Protein AF-A0AAU1C5H4-F1 (afdb_monomer_lite)

Foldseek 3Di:
DDDDDDPVNVVVVVVVVVVVVVVVVVVVCVVDPDDPQDWDADADPPAPPPDGFTDRCPPAVPQPWDGPVCLVQLVSVPTDQDADPVRHTDDDDRPSNVVLQFWDWWWKWFQDPNDIDIFIWTAHCDDPLHQKIWTPDFFFWWQFPVRPDIDTWTFIWHFDPPDARMAIPVRTGTDGDQWTDDPRGITGTDGTDDPDDPDD

Structure (mmCIF, N/CA/C/O backbone):
data_AF-A0AAU1C5H4-F1
#
_entry.id   AF-A0AAU1C5H4-F1
#
loop_
_atom_site.group_PDB
_atom_site.id
_atom_site.type_symbol
_atom_site.label_atom_id
_atom_site.label_alt_id
_atom_site.label_comp_id
_atom_site.label_asym_id
_atom_site.label_entity_id
_atom_site.label_seq_id
_atom_site.pdbx_PDB_ins_code
_atom_site.Cartn_x
_atom_site.Cartn_y
_atom_site.Cartn_z
_atom_site.occupancy
_atom_site.B_iso_or_equiv
_atom_site.auth_seq_id
_atom_site.auth_comp_id
_atom_site.auth_asym_id
_atom_site.auth_atom_id
_atom_site.pdbx_PDB_model_num
ATOM 1 N N . MET A 1 1 ? -49.412 -21.760 20.990 1.00 39.47 1 MET A N 1
ATOM 2 C CA . MET A 1 1 ? -48.676 -20.485 21.167 1.00 39.47 1 MET A CA 1
ATOM 3 C C . MET A 1 1 ? -47.398 -20.526 20.332 1.00 39.47 1 MET A C 1
ATOM 5 O O . MET A 1 1 ? -46.637 -21.473 20.511 1.00 39.47 1 MET A O 1
ATOM 9 N N . PRO A 1 2 ? -47.147 -19.574 19.415 1.00 49.00 2 PRO A N 1
ATOM 10 C CA . PRO A 1 2 ? -45.901 -19.544 18.656 1.00 49.00 2 PRO A CA 1
ATOM 11 C C . PRO A 1 2 ? -44.757 -19.107 19.579 1.00 49.00 2 PRO A C 1
ATOM 13 O O . PRO A 1 2 ? -44.824 -18.044 20.198 1.00 49.00 2 PRO A O 1
ATOM 16 N N . LYS A 1 3 ? -43.712 -19.934 19.706 1.00 57.41 3 LYS A N 1
ATOM 17 C CA . LYS A 1 3 ? -42.520 -19.600 20.499 1.00 57.41 3 LYS A CA 1
ATOM 18 C C . LYS A 1 3 ? -41.813 -18.412 19.840 1.00 57.41 3 LYS A C 1
ATOM 20 O O . LYS A 1 3 ? -41.337 -18.527 18.711 1.00 57.41 3 LYS A O 1
ATOM 25 N N . LYS A 1 4 ? -41.758 -17.269 20.534 1.00 56.78 4 LYS A N 1
ATOM 26 C CA . LYS A 1 4 ? -41.013 -16.084 20.085 1.00 56.78 4 LYS A CA 1
ATOM 27 C C . LYS A 1 4 ? -39.542 -16.480 19.919 1.00 56.78 4 LYS A C 1
ATOM 29 O O . LYS A 1 4 ? -38.913 -16.919 20.878 1.00 56.78 4 LYS A O 1
ATOM 34 N N . GLN A 1 5 ? -39.009 -16.378 18.702 1.00 57.59 5 GLN A N 1
ATOM 35 C CA . GLN A 1 5 ? -37.587 -16.623 18.463 1.00 57.59 5 GLN A CA 1
ATOM 36 C C . GLN A 1 5 ? -36.740 -15.652 19.283 1.00 57.59 5 GLN A C 1
ATOM 38 O O . GLN A 1 5 ? -36.991 -14.447 19.270 1.00 57.59 5 GLN A O 1
ATOM 43 N N . SER A 1 6 ? -35.712 -16.176 19.950 1.00 66.50 6 SER A N 1
ATOM 44 C CA . SER A 1 6 ? -34.741 -15.346 20.654 1.00 66.50 6 SER A CA 1
ATOM 45 C C . SER A 1 6 ? -33.954 -14.474 19.670 1.00 66.50 6 SER A C 1
ATOM 47 O O . SER A 1 6 ? -33.694 -14.847 18.521 1.00 66.50 6 SER A O 1
ATOM 49 N N . THR A 1 7 ? -33.537 -13.302 20.136 1.00 69.50 7 THR A N 1
ATOM 50 C CA . THR A 1 7 ? -32.660 -12.367 19.416 1.00 69.50 7 THR A CA 1
ATOM 51 C C . THR A 1 7 ? -31.365 -13.033 18.943 1.00 69.50 7 THR A C 1
ATOM 53 O O . THR A 1 7 ? -30.909 -12.758 17.834 1.00 69.50 7 THR A O 1
ATOM 56 N N . ALA A 1 8 ? -30.823 -13.975 19.720 1.00 51.66 8 ALA A N 1
ATOM 57 C CA . ALA A 1 8 ? -29.660 -14.779 19.343 1.00 51.66 8 ALA A CA 1
ATOM 58 C C . ALA A 1 8 ? -29.926 -15.661 18.108 1.00 51.66 8 ALA A C 1
ATOM 60 O O . ALA A 1 8 ? -29.138 -15.663 17.164 1.00 51.66 8 ALA A O 1
ATOM 61 N N . ALA A 1 9 ? -31.081 -16.334 18.051 1.00 50.97 9 ALA A N 1
ATOM 62 C CA . ALA A 1 9 ? -31.469 -17.137 16.890 1.00 50.97 9 ALA A CA 1
ATOM 63 C C . ALA A 1 9 ? -31.703 -16.276 15.633 1.00 50.97 9 ALA A C 1
ATOM 65 O O . ALA A 1 9 ? -31.510 -16.743 14.510 1.00 50.97 9 ALA A O 1
ATOM 66 N N . LYS A 1 10 ? -32.100 -15.009 15.810 1.00 61.84 10 LYS A N 1
ATOM 67 C CA . LYS A 1 10 ? -32.249 -14.041 14.715 1.00 61.84 10 LYS A CA 1
ATOM 68 C C . LYS A 1 10 ? -30.884 -13.596 14.169 1.00 61.84 10 LYS A C 1
ATOM 70 O O . LYS A 1 10 ? -30.705 -13.587 12.954 1.00 61.84 10 LYS A O 1
ATOM 75 N N . LYS A 1 11 ? -29.912 -13.320 15.051 1.00 56.88 11 LYS A N 1
ATOM 76 C CA . LYS A 1 11 ? -28.523 -12.987 14.677 1.00 56.88 11 LYS A CA 1
ATOM 77 C C . LYS A 1 11 ? -27.814 -14.143 13.966 1.00 56.88 11 LYS A C 1
ATOM 79 O O . LYS A 1 11 ? -27.213 -13.921 12.923 1.00 56.88 11 LYS A O 1
ATOM 84 N N . ALA A 1 12 ? -27.956 -15.374 14.460 1.00 51.78 12 ALA A N 1
ATOM 85 C CA . ALA A 1 12 ? -27.344 -16.549 13.834 1.00 51.78 12 ALA A CA 1
ATOM 86 C C . ALA A 1 12 ? -27.835 -16.772 12.391 1.00 51.78 12 ALA A C 1
ATOM 88 O O . ALA A 1 12 ? -27.051 -17.079 11.498 1.00 51.78 12 ALA A O 1
ATOM 89 N N . ARG A 1 13 ? -29.131 -16.552 12.134 1.00 57.03 13 ARG A N 1
ATOM 90 C CA . ARG A 1 13 ? -29.697 -16.651 10.779 1.00 57.03 13 ARG A CA 1
ATOM 91 C C . ARG A 1 13 ? -29.258 -15.510 9.861 1.00 57.03 13 ARG A C 1
ATOM 93 O O . ARG A 1 13 ? -29.130 -15.737 8.663 1.00 57.03 13 ARG A O 1
ATOM 100 N N . ALA A 1 14 ? -29.044 -14.308 10.397 1.00 56.66 14 ALA A N 1
ATOM 101 C CA . ALA A 1 14 ? -28.499 -13.192 9.625 1.00 56.66 14 ALA A CA 1
ATOM 102 C C . ALA A 1 14 ? -27.051 -13.479 9.198 1.00 56.66 14 ALA A C 1
ATOM 104 O O . ALA A 1 14 ? -26.759 -13.410 8.009 1.00 56.66 14 ALA A O 1
ATOM 105 N N . ALA A 1 15 ? -26.210 -13.936 10.131 1.00 52.59 15 ALA A N 1
ATOM 106 C CA . ALA A 1 15 ? -24.830 -14.333 9.850 1.00 52.59 15 ALA A CA 1
ATOM 107 C C . ALA A 1 15 ? -24.744 -15.489 8.835 1.00 52.59 15 ALA A C 1
ATOM 109 O O . ALA A 1 15 ? -23.915 -15.457 7.932 1.00 52.59 15 ALA A O 1
ATOM 110 N N . ALA A 1 16 ? -25.639 -16.482 8.924 1.00 54.72 16 ALA A N 1
ATOM 111 C CA . ALA A 1 16 ? -25.695 -17.579 7.956 1.00 54.72 16 ALA A CA 1
ATOM 112 C C . ALA A 1 16 ? -26.054 -17.096 6.538 1.00 54.72 16 ALA A C 1
ATOM 114 O O . ALA A 1 16 ? -25.402 -17.488 5.574 1.00 54.72 16 ALA A O 1
ATOM 115 N N . ARG A 1 17 ? -27.041 -16.196 6.407 1.00 64.12 17 ARG A N 1
ATOM 116 C CA . ARG A 1 17 ? -27.414 -15.592 5.113 1.00 64.12 17 ARG A CA 1
ATOM 117 C C . ARG A 1 17 ? -26.297 -14.726 4.532 1.00 64.12 17 ARG A C 1
ATOM 119 O O . ARG A 1 17 ? -26.173 -14.619 3.318 1.00 64.12 17 ARG A O 1
ATOM 126 N N . GLU A 1 18 ? -25.512 -14.082 5.384 1.00 54.94 18 GLU A N 1
ATOM 127 C CA . GLU A 1 18 ? -24.379 -13.252 4.976 1.00 54.94 18 GLU A CA 1
ATOM 128 C C . GLU A 1 18 ? -23.193 -14.108 4.510 1.00 54.94 18 GLU A C 1
ATOM 130 O O . GLU A 1 18 ? -22.642 -13.857 3.438 1.00 54.94 18 GLU A O 1
ATOM 135 N N . GLY A 1 19 ? -22.894 -15.203 5.219 1.00 50.09 19 GLY A N 1
ATOM 136 C CA . GLY A 1 19 ? -21.908 -16.199 4.787 1.00 50.09 19 GLY A CA 1
ATOM 137 C C . GLY A 1 19 ? -22.276 -16.889 3.467 1.00 50.09 19 GLY A C 1
ATOM 138 O O . GLY A 1 19 ? -21.401 -17.153 2.640 1.00 50.09 19 GLY A O 1
ATOM 139 N N . GLU A 1 20 ? -23.567 -17.130 3.224 1.00 64.94 20 GLU A N 1
ATOM 140 C CA . GLU A 1 20 ? -24.076 -17.710 1.972 1.00 64.94 20 GLU A CA 1
ATOM 141 C C . GLU A 1 20 ? -23.937 -16.741 0.782 1.00 64.94 20 GLU A C 1
ATOM 143 O O . GLU A 1 20 ? -23.535 -17.139 -0.312 1.00 64.94 20 GLU A O 1
ATOM 148 N N . LYS A 1 21 ? -24.168 -15.438 1.001 1.00 65.88 21 LYS A N 1
ATOM 149 C CA . LYS A 1 21 ? -23.895 -14.397 -0.006 1.00 65.88 21 LYS A CA 1
ATOM 150 C C . LYS A 1 21 ? -22.405 -14.284 -0.319 1.00 65.88 21 LYS A C 1
ATOM 152 O O . LYS A 1 21 ? -22.044 -14.176 -1.488 1.00 65.88 21 LYS A O 1
ATOM 157 N N . TYR A 1 22 ? -21.556 -14.347 0.706 1.00 41.97 22 TYR A N 1
ATOM 158 C CA . TYR A 1 22 ? -20.104 -14.309 0.545 1.00 41.97 22 TYR A CA 1
ATOM 159 C C . TYR A 1 22 ? -19.599 -15.498 -0.281 1.00 41.97 22 TYR A C 1
ATOM 161 O O . TYR A 1 22 ? -18.859 -15.316 -1.242 1.00 41.97 22 TYR A O 1
ATOM 169 N N . THR A 1 23 ? -20.068 -16.714 0.019 1.00 52.19 23 THR A N 1
ATOM 170 C CA . THR A 1 23 ? -19.695 -17.912 -0.753 1.00 52.19 23 THR A CA 1
ATOM 171 C C . THR A 1 23 ? -20.224 -17.889 -2.188 1.00 52.19 23 THR A C 1
ATOM 173 O O . THR A 1 23 ? -19.540 -18.380 -3.085 1.00 52.19 23 THR A O 1
ATOM 176 N N . ALA A 1 24 ? -21.398 -17.303 -2.440 1.00 62.38 24 ALA A N 1
ATOM 177 C CA . ALA A 1 24 ? -21.915 -17.120 -3.797 1.00 62.38 24 ALA A CA 1
ATOM 178 C C . ALA A 1 24 ? -21.112 -16.084 -4.610 1.00 62.38 24 ALA A C 1
ATOM 180 O O . ALA A 1 24 ? -20.863 -16.306 -5.794 1.00 62.38 24 ALA A O 1
ATOM 181 N N . ALA A 1 25 ? -20.674 -14.986 -3.983 1.00 52.28 25 ALA A N 1
ATOM 182 C CA . ALA A 1 25 ? -19.809 -13.988 -4.617 1.00 52.28 25 ALA A CA 1
ATOM 183 C C . ALA A 1 25 ? -18.437 -14.581 -4.987 1.00 52.28 25 ALA A C 1
ATOM 185 O O . ALA A 1 25 ? -17.999 -14.443 -6.124 1.00 52.28 25 ALA A O 1
ATOM 186 N N . LEU A 1 26 ? -17.836 -15.351 -4.073 1.00 54.41 26 LEU A N 1
ATOM 187 C CA . LEU A 1 26 ? -16.553 -16.035 -4.282 1.00 54.41 26 LEU A CA 1
ATOM 188 C C . LEU A 1 26 ? -16.584 -17.018 -5.464 1.00 54.41 26 LEU A C 1
ATOM 190 O O . LEU A 1 26 ? -15.618 -17.116 -6.215 1.00 54.41 26 LEU A O 1
ATOM 194 N N . ARG A 1 27 ? -17.701 -17.739 -5.655 1.00 63.22 27 ARG A N 1
ATOM 195 C CA . ARG A 1 27 ? -17.876 -18.628 -6.818 1.00 63.22 27 ARG A CA 1
ATOM 196 C C . ARG A 1 27 ? -17.995 -17.849 -8.127 1.00 63.22 27 ARG A C 1
ATOM 198 O O . ARG A 1 27 ? -17.380 -18.248 -9.105 1.00 63.22 27 ARG A O 1
ATOM 205 N N . ARG A 1 28 ? -18.720 -16.725 -8.133 1.00 56.97 28 ARG A N 1
ATOM 206 C CA . ARG A 1 28 ? -18.844 -15.861 -9.320 1.00 56.97 28 ARG A CA 1
ATOM 207 C C . ARG A 1 28 ? -17.518 -15.224 -9.738 1.00 56.97 28 ARG A C 1
ATOM 209 O O . ARG A 1 28 ? -17.276 -15.084 -10.929 1.00 56.97 28 ARG A O 1
ATOM 216 N N . GLU A 1 29 ? -16.669 -14.846 -8.786 1.00 54.31 29 GLU A N 1
ATOM 217 C CA . GLU A 1 29 ? -15.333 -14.309 -9.084 1.00 54.31 29 GLU A CA 1
ATOM 218 C C . GLU A 1 29 ? -14.391 -15.388 -9.633 1.00 54.31 29 GLU A C 1
ATOM 220 O O . GLU A 1 29 ? -13.640 -15.132 -10.569 1.00 54.31 29 GLU A O 1
ATOM 225 N N . ALA A 1 30 ? -14.479 -16.621 -9.122 1.00 55.09 30 ALA A N 1
ATOM 226 C CA . ALA A 1 30 ? -13.709 -17.751 -9.646 1.00 55.09 30 ALA A CA 1
ATOM 227 C C . ALA A 1 30 ? -14.106 -18.146 -11.085 1.00 55.09 30 ALA A C 1
ATOM 229 O O . ALA A 1 30 ? -13.290 -18.704 -11.814 1.00 55.09 30 ALA A O 1
ATOM 230 N N . GLU A 1 31 ? -15.342 -17.851 -11.498 1.00 56.78 31 GLU A N 1
ATOM 231 C CA . GLU A 1 31 ? -15.860 -18.115 -12.848 1.00 56.78 31 GLU A CA 1
ATOM 232 C C . GLU A 1 31 ? -15.414 -17.075 -13.892 1.00 56.78 31 GLU A C 1
ATOM 234 O O . GLU A 1 31 ? -15.573 -17.319 -15.088 1.00 56.78 31 GLU A O 1
ATOM 239 N N . ASN A 1 32 ? -14.832 -15.943 -13.475 1.00 45.38 32 ASN A N 1
ATOM 240 C CA . ASN A 1 32 ? -14.341 -14.901 -14.380 1.00 45.38 32 ASN A CA 1
ATOM 241 C C . ASN A 1 32 ? -12.898 -14.490 -14.028 1.00 45.38 32 ASN A C 1
ATOM 243 O O . ASN A 1 32 ? -12.673 -13.371 -13.558 1.00 45.38 32 ASN A O 1
ATOM 247 N N . PRO A 1 33 ? -11.908 -15.387 -14.210 1.00 47.59 33 PRO A N 1
ATOM 248 C CA . PRO A 1 33 ? -10.512 -15.013 -14.051 1.00 47.59 33 PRO A CA 1
ATOM 249 C C . PRO A 1 33 ? -10.195 -13.881 -15.034 1.00 47.59 33 PRO A C 1
ATOM 251 O O . PRO A 1 33 ? -10.543 -13.961 -16.214 1.00 47.59 33 PRO A O 1
ATOM 254 N N . ALA A 1 34 ? -9.544 -12.821 -14.546 1.00 51.34 34 ALA A N 1
ATOM 255 C CA . ALA A 1 34 ? -8.996 -11.778 -15.404 1.00 51.34 34 ALA A CA 1
ATOM 256 C C . ALA A 1 34 ? -8.231 -12.426 -16.570 1.00 51.34 34 ALA A C 1
ATOM 258 O O . ALA A 1 34 ? -7.528 -13.422 -16.370 1.00 51.34 34 ALA A O 1
ATOM 259 N N . ALA A 1 35 ? -8.410 -11.890 -17.782 1.00 44.25 35 ALA A N 1
ATOM 260 C CA . ALA A 1 35 ? -7.767 -12.422 -18.977 1.00 44.25 35 ALA A CA 1
ATOM 261 C C . ALA A 1 35 ? -6.264 -12.633 -18.710 1.00 44.25 35 ALA A C 1
ATOM 263 O O . ALA A 1 35 ? -5.629 -11.745 -18.133 1.00 44.25 35 ALA A O 1
ATOM 264 N N . PRO A 1 36 ? -5.690 -13.792 -19.079 1.00 41.62 36 PRO A N 1
ATOM 265 C CA . PRO A 1 36 ? -4.280 -14.045 -18.847 1.00 41.62 36 PRO A CA 1
ATOM 266 C C . PRO A 1 36 ? -3.468 -12.980 -19.581 1.00 41.62 36 PRO A C 1
ATOM 268 O O . PRO A 1 36 ? -3.579 -12.826 -20.797 1.00 41.62 36 PRO A O 1
ATOM 271 N N . THR A 1 37 ? -2.653 -12.240 -18.833 1.00 45.19 37 THR A N 1
ATOM 272 C CA . THR A 1 37 ? -1.644 -11.352 -19.405 1.00 45.19 37 THR A CA 1
ATOM 273 C C . THR A 1 37 ? -0.776 -12.179 -20.353 1.00 45.19 37 THR A C 1
ATOM 275 O O . THR A 1 37 ? -0.188 -13.180 -19.941 1.00 45.19 37 THR A O 1
ATOM 278 N N . THR A 1 38 ? -0.719 -11.807 -21.632 1.00 36.84 38 THR A N 1
ATOM 279 C CA . THR A 1 38 ? 0.050 -12.569 -22.624 1.00 36.84 38 THR A CA 1
ATOM 280 C C . THR A 1 38 ? 1.518 -12.158 -22.520 1.00 36.84 38 THR A C 1
ATOM 282 O O . THR A 1 38 ? 1.881 -11.022 -22.818 1.00 36.84 38 THR A O 1
ATOM 285 N N . TYR A 1 39 ? 2.379 -13.064 -22.054 1.00 42.78 39 TYR A N 1
ATOM 286 C CA . TYR A 1 39 ? 3.816 -12.817 -21.932 1.00 42.78 39 TYR A CA 1
ATOM 287 C C . TYR A 1 39 ? 4.527 -13.232 -23.225 1.00 42.78 39 TYR A C 1
ATOM 289 O O . TYR A 1 39 ? 4.587 -14.418 -23.541 1.00 42.78 39 TYR A O 1
ATOM 297 N N . SER A 1 40 ? 5.106 -12.277 -23.953 1.00 41.66 40 SER A N 1
ATOM 298 C CA . SER A 1 40 ? 6.052 -12.586 -25.032 1.00 41.66 40 SER A CA 1
ATOM 299 C C . SER A 1 40 ? 7.453 -12.746 -24.450 1.00 41.66 40 SER A C 1
ATOM 301 O O . SER A 1 40 ? 7.958 -11.887 -23.734 1.00 41.66 40 SER A O 1
ATOM 303 N N . TYR A 1 41 ? 8.083 -13.880 -24.720 1.00 45.34 41 TYR A N 1
ATOM 304 C CA . TYR A 1 41 ? 9.400 -14.211 -24.195 1.00 45.34 41 TYR A CA 1
ATOM 305 C C . TYR A 1 41 ? 10.489 -13.575 -25.071 1.00 45.34 41 TYR A C 1
ATOM 307 O O . TYR A 1 41 ? 10.547 -13.839 -26.269 1.00 45.34 41 TYR A O 1
ATOM 315 N N . VAL A 1 42 ? 11.368 -12.769 -24.474 1.00 49.53 42 VAL A N 1
ATOM 316 C CA . VAL A 1 42 ? 12.613 -12.306 -25.105 1.00 49.53 42 VAL A CA 1
ATOM 317 C C . VAL A 1 42 ? 13.736 -12.681 -24.143 1.00 49.53 42 VAL A C 1
ATOM 319 O O . VAL A 1 42 ? 13.771 -12.089 -23.063 1.00 49.53 42 VAL A O 1
ATOM 322 N N . PRO A 1 43 ? 14.592 -13.667 -24.471 1.00 47.03 43 PRO A N 1
ATOM 323 C CA . PRO A 1 43 ? 15.706 -14.033 -23.609 1.00 47.03 43 PRO A CA 1
ATOM 324 C C . PRO A 1 43 ? 16.655 -12.841 -23.463 1.00 47.03 43 PRO A C 1
ATOM 326 O O . PRO A 1 43 ? 16.858 -12.079 -24.409 1.00 47.03 43 PRO A O 1
ATOM 329 N N . VAL A 1 44 ? 17.200 -12.669 -22.263 1.00 52.34 44 VAL A N 1
ATOM 330 C CA . VAL A 1 44 ? 18.199 -11.644 -21.947 1.00 52.34 44 VAL A CA 1
ATOM 331 C C . VAL A 1 44 ? 19.398 -12.384 -21.372 1.00 52.34 44 VAL A C 1
ATOM 333 O O . VAL A 1 44 ? 19.221 -13.152 -20.426 1.00 52.34 44 VAL A O 1
ATOM 336 N N . ASP A 1 45 ? 20.583 -12.160 -21.938 1.00 49.25 45 ASP A N 1
ATOM 337 C CA . ASP A 1 45 ? 21.815 -12.891 -21.597 1.00 49.25 45 ASP A CA 1
ATOM 338 C C . ASP A 1 45 ? 22.301 -12.646 -20.146 1.00 49.25 45 ASP A C 1
ATOM 340 O O . ASP A 1 45 ? 23.161 -13.367 -19.655 1.00 49.25 45 ASP A O 1
ATOM 344 N N . ASP A 1 46 ? 21.707 -11.682 -19.427 1.00 47.47 46 ASP A N 1
ATOM 345 C CA . ASP A 1 46 ? 22.005 -11.357 -18.020 1.00 47.47 46 ASP A CA 1
ATOM 346 C C . ASP A 1 46 ? 21.164 -12.151 -16.997 1.00 47.47 46 ASP A C 1
ATOM 348 O O . ASP A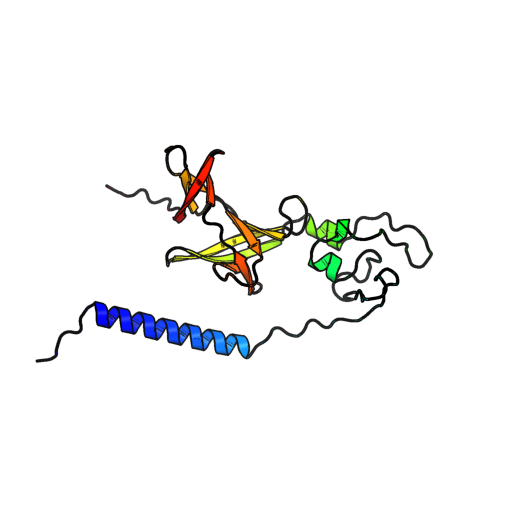 1 46 ? 21.196 -11.890 -15.788 1.00 47.47 46 ASP A O 1
ATOM 352 N N . ALA A 1 47 ? 20.348 -13.107 -17.446 1.00 48.38 47 ALA A N 1
ATOM 353 C CA . ALA A 1 47 ? 19.828 -14.109 -16.529 1.00 48.38 47 ALA A CA 1
ATOM 354 C C . ALA A 1 47 ? 20.973 -15.054 -16.179 1.00 48.38 47 ALA A C 1
ATOM 356 O O . ALA A 1 47 ? 21.443 -15.762 -17.059 1.00 48.38 47 ALA A O 1
ATOM 357 N N . GLY A 1 48 ? 21.428 -15.082 -14.921 1.00 41.91 48 GLY A N 1
ATOM 358 C CA . GLY A 1 48 ? 22.350 -16.141 -14.488 1.00 41.91 48 GLY A CA 1
ATOM 359 C C . GLY A 1 48 ? 21.826 -17.523 -14.905 1.00 41.91 48 GLY A C 1
ATOM 360 O O . GLY A 1 48 ? 20.615 -17.668 -15.058 1.00 41.91 48 GLY A O 1
ATOM 361 N N . ASP A 1 49 ? 22.721 -18.502 -15.059 1.00 44.09 49 ASP A N 1
ATOM 362 C CA . ASP A 1 49 ? 22.545 -19.772 -15.802 1.00 44.09 49 ASP A CA 1
ATOM 363 C C . ASP A 1 49 ? 21.243 -20.576 -15.552 1.00 44.09 49 ASP A C 1
ATOM 365 O O . ASP 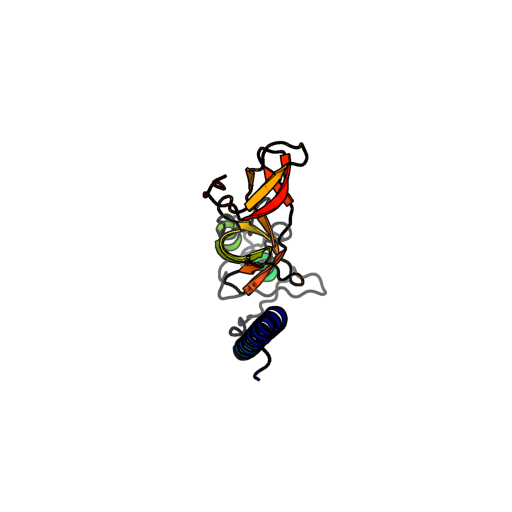A 1 49 ? 20.862 -21.413 -16.371 1.00 44.09 49 ASP A O 1
ATOM 369 N N . ASP A 1 50 ? 20.513 -20.289 -14.472 1.00 45.31 50 ASP A N 1
ATOM 370 C CA . ASP A 1 50 ? 19.282 -20.978 -14.068 1.00 45.31 50 ASP A CA 1
ATOM 371 C C . ASP A 1 50 ? 17.998 -20.147 -14.271 1.00 45.31 50 ASP A C 1
ATOM 373 O O . ASP A 1 50 ? 16.901 -20.583 -13.910 1.00 45.31 50 ASP A O 1
ATOM 377 N N . HIS A 1 51 ? 18.109 -18.915 -14.772 1.00 39.22 51 HIS A N 1
ATOM 378 C CA . HIS A 1 51 ? 17.011 -17.957 -14.813 1.00 39.22 51 HIS A CA 1
ATOM 379 C C . HIS A 1 51 ? 16.635 -17.580 -16.242 1.00 39.22 51 HIS A C 1
ATOM 381 O O . HIS A 1 51 ? 17.417 -17.613 -17.182 1.00 39.22 51 HIS A O 1
ATOM 387 N N . VAL A 1 52 ? 15.382 -17.178 -16.390 1.00 47.16 52 VAL A N 1
ATOM 388 C CA . VAL A 1 52 ? 14.848 -16.605 -17.612 1.00 47.16 52 VAL A CA 1
ATOM 389 C C . VAL A 1 52 ? 14.232 -15.271 -17.240 1.00 47.16 52 VAL A C 1
ATOM 391 O O . VAL A 1 52 ? 13.288 -15.208 -16.446 1.00 47.16 52 VAL A O 1
ATOM 394 N N . TRP A 1 53 ? 14.710 -14.205 -17.866 1.00 50.88 53 TRP A N 1
ATOM 395 C CA . TRP A 1 53 ? 14.040 -12.914 -17.842 1.00 50.88 53 TRP A CA 1
ATOM 396 C C . TRP A 1 53 ? 13.154 -12.785 -19.090 1.00 50.88 53 TRP A C 1
ATOM 398 O O . TRP A 1 53 ? 13.614 -13.024 -20.197 1.00 50.88 53 TRP A O 1
ATOM 408 N N . ALA A 1 54 ? 11.881 -12.412 -18.925 1.00 48.41 54 ALA A N 1
ATOM 409 C CA . ALA A 1 54 ? 10.963 -12.120 -20.033 1.00 48.41 54 ALA A CA 1
ATOM 410 C C . ALA A 1 54 ? 10.675 -10.610 -20.117 1.00 48.41 54 ALA A C 1
ATOM 412 O O . ALA A 1 54 ? 10.601 -9.938 -19.083 1.00 48.41 54 ALA A O 1
ATOM 413 N N . ARG A 1 55 ? 10.481 -10.071 -21.330 1.00 53.59 55 ARG A N 1
ATOM 414 C CA . ARG A 1 55 ? 10.085 -8.671 -21.584 1.00 53.59 55 ARG A CA 1
ATOM 415 C C . ARG A 1 55 ? 8.611 -8.606 -21.996 1.00 53.59 55 ARG A C 1
ATOM 417 O O . ARG A 1 55 ? 8.222 -9.223 -22.975 1.00 53.59 55 ARG A O 1
ATOM 424 N N . LEU A 1 56 ? 7.786 -7.824 -21.300 1.00 47.56 56 LEU A N 1
ATOM 425 C CA . LEU A 1 56 ? 6.409 -7.564 -21.742 1.00 47.56 56 LEU A CA 1
ATOM 426 C C . LEU A 1 56 ? 6.414 -6.497 -22.845 1.00 47.56 56 LEU A C 1
ATOM 428 O O . LEU A 1 56 ? 6.738 -5.340 -22.578 1.00 47.56 56 LEU A O 1
ATOM 432 N N . VAL A 1 57 ? 6.028 -6.887 -24.063 1.00 47.59 57 VAL A N 1
ATOM 433 C CA . VAL A 1 57 ? 5.962 -6.003 -25.245 1.00 47.59 57 VAL A CA 1
ATOM 434 C C . VAL A 1 57 ? 4.986 -4.839 -25.031 1.00 47.59 57 VAL A C 1
ATOM 436 O O . VAL A 1 57 ? 5.233 -3.739 -25.511 1.00 47.59 57 VAL A O 1
ATOM 439 N N . GLU A 1 58 ? 3.913 -5.057 -24.270 1.00 49.59 58 GLU A N 1
ATOM 440 C CA . GLU A 1 58 ? 2.818 -4.089 -24.127 1.00 49.59 58 GLU A CA 1
ATOM 441 C C . GLU A 1 58 ? 3.122 -2.937 -23.154 1.00 49.59 58 GLU A C 1
ATOM 443 O O . GLU A 1 58 ? 2.593 -1.845 -23.332 1.00 49.59 58 GLU A O 1
ATOM 448 N N . ASN A 1 59 ? 4.000 -3.134 -22.161 1.00 47.69 59 ASN A N 1
ATOM 449 C CA . ASN A 1 59 ? 4.233 -2.125 -21.114 1.00 47.69 59 ASN A CA 1
ATOM 450 C C . ASN A 1 59 ? 5.494 -1.279 -21.316 1.00 47.69 59 ASN A C 1
ATOM 452 O O . ASN A 1 59 ? 5.557 -0.159 -20.821 1.00 47.69 59 ASN A O 1
ATOM 456 N N . CYS A 1 60 ? 6.522 -1.803 -21.987 1.00 55.28 60 CYS A N 1
ATOM 457 C CA . CYS A 1 60 ? 7.801 -1.097 -22.105 1.00 55.28 60 CYS A CA 1
ATOM 458 C C . CYS A 1 60 ? 8.532 -1.513 -23.416 1.00 55.28 60 CYS A C 1
ATOM 460 O O . CYS A 1 60 ? 9.647 -2.032 -23.353 1.00 55.28 60 CYS A O 1
ATOM 462 N N . PRO A 1 61 ? 7.944 -1.289 -24.618 1.00 50.44 61 PRO A N 1
ATOM 463 C CA . PRO A 1 61 ? 8.525 -1.708 -25.907 1.00 50.44 61 PRO A CA 1
ATOM 464 C C . PRO A 1 61 ? 9.879 -1.053 -26.235 1.00 50.44 61 PRO A C 1
ATOM 466 O O . PRO A 1 61 ? 10.581 -1.522 -27.127 1.00 50.44 61 PRO A O 1
ATOM 469 N N . GLY A 1 62 ? 10.258 0.010 -25.514 1.00 50.34 62 GLY A N 1
ATOM 470 C CA . GLY A 1 62 ? 11.479 0.782 -25.749 1.00 50.34 62 GLY A CA 1
ATOM 471 C C . GLY A 1 62 ? 12.533 0.758 -24.639 1.00 50.34 62 GLY A C 1
ATOM 472 O O . GLY A 1 62 ? 13.571 1.374 -24.849 1.00 50.34 62 GLY A O 1
ATOM 473 N N . CYS A 1 63 ? 12.328 0.097 -23.485 1.00 56.56 63 CYS A N 1
ATOM 474 C CA . CYS A 1 63 ? 13.390 0.061 -22.467 1.00 56.56 63 CYS A CA 1
ATOM 475 C C . CYS A 1 63 ? 14.268 -1.185 -22.630 1.00 56.56 63 CYS A C 1
ATOM 477 O O . CYS A 1 63 ? 13.823 -2.280 -22.276 1.00 56.56 63 CYS A O 1
ATOM 479 N N . PRO A 1 64 ? 15.530 -1.053 -23.083 1.00 54.75 64 PRO A N 1
ATOM 480 C CA . PRO A 1 64 ? 16.479 -2.167 -23.067 1.00 54.75 64 PRO A CA 1
ATOM 481 C C . PRO A 1 64 ? 16.840 -2.603 -21.633 1.00 54.75 64 PRO A C 1
ATOM 483 O O . PRO A 1 64 ? 17.462 -3.643 -21.448 1.00 54.75 64 PRO A O 1
ATOM 486 N N . CYS A 1 65 ? 16.422 -1.814 -20.637 1.00 56.31 65 CYS A N 1
ATOM 487 C CA . CYS A 1 65 ? 16.973 -1.743 -19.294 1.00 56.31 65 CYS A CA 1
ATOM 488 C C . CYS A 1 65 ? 16.567 -2.823 -18.311 1.00 56.31 65 CYS A C 1
ATOM 490 O O . CYS A 1 65 ? 17.388 -3.207 -17.489 1.00 56.31 65 CYS A O 1
ATOM 492 N N . HIS A 1 66 ? 15.339 -3.335 -18.376 1.00 64.81 66 HIS A N 1
ATOM 493 C CA . HIS A 1 66 ? 14.803 -4.130 -17.277 1.00 64.81 66 HIS A CA 1
ATOM 494 C C . HIS A 1 66 ? 13.896 -5.253 -17.769 1.00 64.81 66 HIS A C 1
ATOM 496 O O . HIS A 1 66 ? 13.064 -5.078 -18.660 1.00 64.81 66 HIS A O 1
ATOM 502 N N . ALA A 1 67 ? 14.022 -6.419 -17.140 1.00 65.81 67 ALA A N 1
ATOM 503 C CA . ALA A 1 67 ? 13.078 -7.509 -17.320 1.00 65.81 67 ALA A CA 1
ATOM 504 C C . ALA A 1 67 ? 11.701 -7.156 -16.733 1.00 65.81 67 ALA A C 1
ATOM 506 O O . ALA A 1 67 ? 11.603 -6.398 -15.767 1.00 65.81 67 ALA A O 1
ATOM 507 N N . ALA A 1 68 ? 10.631 -7.785 -17.228 1.00 61.72 68 ALA A N 1
ATOM 508 C CA . ALA A 1 68 ? 9.272 -7.560 -16.724 1.00 61.72 68 ALA A CA 1
ATOM 509 C C . ALA A 1 68 ? 9.166 -7.778 -15.206 1.00 61.72 68 ALA A C 1
ATOM 511 O O . ALA A 1 68 ? 8.493 -7.019 -14.516 1.00 61.72 68 ALA A O 1
ATOM 512 N N . ARG A 1 69 ? 9.889 -8.771 -14.671 1.00 64.25 69 ARG A N 1
ATOM 513 C CA . ARG A 1 69 ? 9.958 -9.045 -13.230 1.00 64.25 69 ARG A CA 1
ATOM 514 C C . ARG A 1 69 ? 10.635 -7.920 -12.438 1.00 64.25 69 ARG A C 1
ATOM 516 O O . ARG A 1 69 ? 10.209 -7.653 -11.319 1.00 64.25 69 ARG A O 1
ATOM 523 N N . VAL A 1 70 ? 11.658 -7.269 -12.993 1.00 71.44 70 VAL A N 1
ATOM 524 C CA . VAL A 1 70 ? 12.319 -6.118 -12.354 1.00 71.44 70 VAL A CA 1
ATOM 525 C C . VAL A 1 70 ? 11.349 -4.940 -12.291 1.00 71.44 70 VAL A C 1
ATOM 527 O O . VAL A 1 70 ? 11.164 -4.363 -11.223 1.00 71.44 70 VAL A O 1
ATOM 530 N N . CYS A 1 71 ? 10.660 -4.649 -13.399 1.00 70.19 71 CYS A N 1
ATOM 531 C CA . CYS A 1 71 ? 9.670 -3.573 -13.461 1.00 70.19 71 CYS A CA 1
ATOM 532 C C . CYS A 1 71 ? 8.458 -3.821 -12.554 1.00 70.19 71 CYS A C 1
ATOM 534 O O . CYS A 1 71 ? 8.028 -2.910 -11.854 1.00 70.19 71 CYS A O 1
ATOM 536 N N . ALA A 1 72 ? 7.919 -5.043 -12.538 1.00 67.94 72 ALA A N 1
ATOM 537 C CA . ALA A 1 72 ? 6.735 -5.381 -11.748 1.00 67.94 72 ALA A CA 1
ATOM 538 C C . ALA A 1 72 ? 6.971 -5.283 -10.233 1.00 67.94 72 ALA A C 1
ATOM 540 O O . ALA A 1 72 ? 6.038 -4.986 -9.495 1.00 67.94 72 ALA A O 1
ATOM 541 N N . ASN A 1 73 ? 8.207 -5.514 -9.783 1.00 69.94 73 ASN A N 1
ATOM 542 C CA . ASN A 1 73 ? 8.572 -5.531 -8.364 1.00 69.94 73 ASN A CA 1
ATOM 543 C C . ASN A 1 73 ? 9.403 -4.305 -7.936 1.00 69.94 73 ASN A C 1
ATOM 545 O O . ASN A 1 73 ? 9.980 -4.308 -6.853 1.00 69.94 73 ASN A O 1
ATOM 549 N N . GLY A 1 74 ? 9.563 -3.292 -8.798 1.00 72.00 74 GLY A N 1
ATOM 550 C CA . GLY A 1 74 ? 10.371 -2.103 -8.492 1.00 72.00 74 GLY A CA 1
ATOM 551 C C . GLY A 1 74 ? 11.825 -2.413 -8.099 1.00 72.00 74 GLY A C 1
ATOM 552 O O . GLY A 1 74 ? 12.429 -1.715 -7.278 1.00 72.00 74 GLY A O 1
ATOM 553 N N . LEU A 1 75 ? 12.401 -3.487 -8.651 1.00 72.62 75 LEU A N 1
ATOM 554 C CA . LEU A 1 75 ? 13.745 -3.973 -8.310 1.00 72.62 75 LEU A CA 1
ATOM 555 C C . LEU A 1 75 ? 14.843 -3.331 -9.172 1.00 72.62 75 LEU A C 1
ATOM 557 O O . LEU A 1 75 ? 15.903 -3.921 -9.330 1.00 72.62 75 LEU A O 1
ATOM 561 N N . TRP A 1 76 ? 14.624 -2.127 -9.708 1.00 74.69 76 TRP A N 1
ATOM 562 C CA . TRP A 1 76 ? 15.544 -1.466 -10.652 1.00 74.69 76 TRP A CA 1
ATOM 563 C C . TRP A 1 76 ? 16.985 -1.363 -10.131 1.00 74.69 76 TRP A C 1
ATOM 565 O O . TRP A 1 76 ? 17.919 -1.663 -10.856 1.00 74.69 76 TRP A O 1
ATOM 575 N N . HIS A 1 77 ? 17.167 -1.086 -8.836 1.00 70.56 77 HIS A N 1
ATOM 576 C CA . HIS A 1 77 ? 18.479 -1.079 -8.166 1.00 70.56 77 HIS A CA 1
ATOM 577 C C . HIS A 1 77 ? 19.291 -2.391 -8.246 1.00 70.56 77 HIS A C 1
ATOM 579 O O . HIS A 1 77 ? 20.478 -2.380 -7.936 1.00 70.56 77 HIS A O 1
ATOM 585 N N . GLN A 1 78 ? 18.663 -3.524 -8.581 1.00 68.19 78 GLN A N 1
ATOM 586 C CA . GLN A 1 78 ? 19.329 -4.825 -8.737 1.00 68.19 78 GLN A CA 1
ATOM 587 C C . GLN A 1 78 ? 19.689 -5.134 -10.190 1.00 68.19 78 GLN A C 1
ATOM 589 O O . GLN A 1 78 ? 20.319 -6.156 -10.451 1.00 68.19 78 GLN A O 1
ATOM 594 N N . ALA A 1 79 ? 19.252 -4.307 -11.134 1.00 66.50 79 ALA A N 1
ATOM 595 C CA . ALA A 1 79 ? 19.522 -4.529 -12.535 1.00 66.50 79 ALA A CA 1
ATOM 596 C C . ALA A 1 79 ? 20.820 -3.851 -12.968 1.00 66.50 79 ALA A C 1
ATOM 598 O O . ALA A 1 79 ? 21.150 -2.747 -12.532 1.00 66.50 79 ALA A O 1
ATOM 599 N N . SER A 1 80 ? 21.535 -4.521 -13.864 1.00 64.75 80 SER A N 1
ATOM 600 C CA . SER A 1 80 ? 22.639 -3.927 -14.605 1.00 64.75 80 SER A CA 1
ATOM 601 C C . SER A 1 80 ? 22.096 -2.931 -15.627 1.00 64.75 80 SER A C 1
ATOM 603 O O . SER A 1 80 ? 21.104 -3.204 -16.305 1.00 64.75 80 SER A O 1
ATOM 605 N N . THR A 1 81 ? 22.759 -1.784 -15.769 1.00 62.38 81 THR A N 1
ATOM 606 C CA . THR A 1 81 ? 22.440 -0.842 -16.843 1.00 62.38 81 THR A CA 1
ATOM 607 C C . THR A 1 81 ? 22.722 -1.512 -18.191 1.00 62.38 81 THR A C 1
ATOM 609 O O . THR A 1 81 ? 23.843 -1.981 -18.401 1.00 62.38 81 THR A O 1
ATOM 612 N N . PRO A 1 82 ? 21.749 -1.579 -19.112 1.00 62.31 82 PRO A N 1
ATOM 613 C CA . PRO A 1 82 ? 21.949 -2.221 -20.404 1.00 62.31 82 PRO A CA 1
ATOM 614 C C . PRO A 1 82 ? 22.789 -1.326 -21.332 1.00 62.31 82 PRO A C 1
ATOM 616 O O . PRO A 1 82 ? 22.935 -0.117 -21.117 1.00 62.31 82 PRO A O 1
ATOM 619 N N . ALA A 1 83 ? 23.217 -1.898 -22.452 1.00 58.88 83 ALA A N 1
ATOM 620 C CA . ALA A 1 83 ? 23.542 -1.137 -23.651 1.00 58.88 83 ALA A CA 1
ATOM 621 C C . ALA A 1 83 ? 22.373 -1.198 -24.653 1.00 58.88 83 ALA A C 1
ATOM 623 O O . ALA A 1 83 ? 21.579 -2.143 -24.659 1.00 58.88 83 ALA A O 1
ATOM 624 N N . HIS A 1 84 ? 22.259 -0.190 -25.512 1.00 63.06 84 HIS A N 1
ATOM 625 C CA . HIS A 1 84 ? 21.449 -0.258 -26.722 1.00 63.06 84 HIS A CA 1
ATOM 626 C C . HIS A 1 84 ? 21.969 -1.367 -27.655 1.00 63.06 84 HIS A C 1
ATOM 628 O O . HIS A 1 84 ? 23.079 -1.874 -27.499 1.00 63.06 84 HIS A O 1
ATOM 634 N N . ALA A 1 85 ? 21.168 -1.748 -28.656 1.00 57.84 85 ALA A N 1
ATOM 635 C CA . ALA A 1 85 ? 21.526 -2.812 -29.603 1.00 57.84 85 ALA A CA 1
ATOM 636 C C . ALA A 1 85 ? 22.815 -2.524 -30.404 1.00 57.84 85 ALA A C 1
ATOM 638 O O . ALA A 1 85 ? 23.445 -3.447 -30.909 1.00 57.84 85 ALA A O 1
ATOM 639 N N . ASP A 1 86 ? 23.207 -1.255 -30.509 1.00 67.81 86 ASP A N 1
ATOM 640 C CA . ASP A 1 86 ? 24.452 -0.793 -31.130 1.00 67.81 86 ASP A CA 1
ATOM 641 C C . ASP A 1 86 ? 25.645 -0.740 -30.151 1.00 67.81 86 ASP A C 1
ATOM 643 O O . ASP A 1 86 ? 26.726 -0.278 -30.513 1.00 67.81 86 ASP A O 1
ATOM 647 N N . GLY A 1 87 ? 25.465 -1.212 -28.913 1.00 62.56 87 GLY A N 1
ATOM 648 C CA . GLY A 1 87 ? 26.480 -1.214 -27.862 1.00 62.56 87 GLY A CA 1
ATOM 649 C C . GLY A 1 87 ? 26.650 0.126 -27.142 1.00 62.56 87 GLY A C 1
ATOM 650 O O . GLY A 1 87 ? 27.479 0.217 -26.235 1.00 62.56 87 GLY A O 1
ATOM 651 N N . THR A 1 88 ? 25.883 1.163 -27.496 1.00 67.31 88 THR A N 1
ATOM 652 C CA . THR A 1 88 ? 25.939 2.443 -26.778 1.00 67.31 88 THR A CA 1
ATOM 653 C C . THR A 1 88 ? 25.342 2.306 -25.370 1.00 67.31 88 THR A C 1
ATOM 655 O O . THR A 1 88 ? 24.319 1.638 -25.203 1.00 67.31 88 THR A O 1
ATOM 658 N N . PRO A 1 89 ? 25.947 2.897 -24.322 1.00 64.56 89 PRO A N 1
ATOM 659 C CA . PRO A 1 89 ? 25.383 2.837 -22.976 1.00 64.56 89 PRO A CA 1
ATOM 660 C C . PRO A 1 89 ? 24.001 3.496 -22.917 1.00 64.56 89 PRO A C 1
ATOM 662 O O . PRO A 1 89 ? 23.826 4.603 -23.422 1.00 64.56 89 PRO A O 1
ATOM 665 N N . TYR A 1 90 ? 23.037 2.851 -22.260 1.00 68.00 90 TYR A N 1
ATOM 666 C CA . TYR A 1 90 ? 21.743 3.469 -21.978 1.00 68.00 90 TYR A CA 1
ATOM 667 C C . TYR A 1 90 ? 21.887 4.433 -20.791 1.00 68.00 90 TYR A C 1
ATOM 669 O O . TYR A 1 90 ? 22.120 3.997 -19.664 1.00 68.00 90 TYR A O 1
ATOM 677 N N . THR A 1 91 ? 21.789 5.741 -21.037 1.00 67.75 91 THR A N 1
ATOM 678 C CA . THR A 1 91 ? 21.989 6.782 -20.005 1.00 67.75 91 THR A CA 1
ATOM 679 C C . THR A 1 91 ? 20.705 7.458 -19.538 1.00 67.75 91 THR A C 1
ATOM 681 O O . THR A 1 91 ? 20.721 8.158 -18.526 1.00 67.75 91 THR A O 1
ATOM 684 N N . ASP A 1 92 ? 19.605 7.269 -20.263 1.00 68.75 92 ASP A N 1
ATOM 685 C CA . ASP A 1 92 ? 18.314 7.843 -19.896 1.00 68.75 92 ASP A CA 1
ATOM 686 C C . ASP A 1 92 ? 17.686 7.051 -18.742 1.00 68.75 92 ASP A C 1
ATOM 688 O O . ASP A 1 92 ? 17.871 5.838 -18.650 1.00 68.75 92 ASP A O 1
ATOM 692 N N . PRO A 1 93 ? 16.920 7.680 -17.838 1.00 69.00 93 PRO A N 1
ATOM 693 C CA . PRO A 1 93 ? 16.195 6.924 -16.832 1.00 69.00 93 PRO A CA 1
ATOM 694 C C . PRO A 1 93 ? 15.120 6.040 -17.480 1.00 69.00 93 PRO A C 1
ATOM 696 O O . PRO A 1 93 ? 14.541 6.357 -18.523 1.00 69.00 93 PRO A O 1
ATOM 699 N N . CYS A 1 94 ? 14.842 4.893 -16.865 1.00 72.19 94 CYS A N 1
ATOM 700 C CA . CYS A 1 94 ? 13.829 3.969 -17.360 1.00 72.19 94 CYS A CA 1
ATOM 701 C C . CYS A 1 94 ? 12.428 4.616 -17.286 1.00 72.19 94 CYS A C 1
ATOM 703 O O . CYS A 1 94 ? 12.028 5.034 -16.202 1.00 72.19 94 CYS A O 1
ATOM 705 N N . PRO A 1 95 ? 11.608 4.625 -18.359 1.00 73.44 95 PRO A N 1
ATOM 706 C CA . PRO A 1 95 ? 10.249 5.180 -18.296 1.00 73.44 95 PRO A CA 1
ATOM 707 C C . PRO A 1 95 ? 9.366 4.500 -17.242 1.00 73.44 95 PRO A C 1
ATOM 709 O O . PRO A 1 95 ? 8.572 5.154 -16.571 1.00 73.44 95 PRO A O 1
ATOM 712 N N . CYS A 1 96 ? 9.535 3.183 -17.069 1.00 73.19 96 CYS A N 1
ATOM 713 C CA . CYS A 1 96 ? 8.844 2.398 -16.051 1.00 73.19 96 CYS A CA 1
ATOM 714 C C . CYS A 1 96 ? 9.291 2.819 -14.613 1.00 73.19 96 CYS A C 1
ATOM 716 O O . CYS A 1 96 ? 8.466 2.834 -13.701 1.00 73.19 96 CYS A O 1
ATOM 718 N N . GLU A 1 97 ? 10.555 3.212 -14.408 1.00 77.94 97 GLU A N 1
ATOM 719 C CA . GLU A 1 97 ? 11.074 3.749 -13.133 1.00 77.94 97 GLU A CA 1
ATOM 720 C C . GLU A 1 97 ? 10.620 5.196 -12.890 1.00 77.94 97 GLU A C 1
ATOM 722 O O . GLU A 1 97 ? 10.153 5.522 -11.800 1.00 77.94 97 GLU A O 1
ATOM 727 N N . GLU A 1 98 ? 10.670 6.057 -13.910 1.00 82.19 98 GLU A N 1
ATOM 728 C CA . GLU A 1 98 ? 10.161 7.430 -13.819 1.00 82.19 98 GLU A CA 1
ATOM 729 C C . GLU A 1 98 ? 8.670 7.446 -13.477 1.00 82.19 98 GLU A C 1
ATOM 731 O O . GLU A 1 98 ? 8.245 8.153 -12.564 1.00 82.19 98 GLU A O 1
ATOM 736 N N . ALA A 1 99 ? 7.874 6.601 -14.138 1.00 79.44 99 ALA A N 1
ATOM 737 C CA . ALA A 1 99 ? 6.457 6.447 -13.830 1.00 79.44 99 ALA A CA 1
ATOM 738 C C . ALA A 1 99 ? 6.218 5.927 -12.404 1.00 79.44 99 ALA A C 1
ATOM 740 O O . ALA A 1 99 ? 5.186 6.219 -11.804 1.00 79.44 99 ALA A O 1
ATOM 741 N N . ALA A 1 100 ? 7.149 5.158 -11.839 1.00 82.38 100 ALA A N 1
ATOM 742 C CA . ALA A 1 100 ? 7.035 4.652 -10.479 1.00 82.38 100 ALA A CA 1
ATOM 743 C C . ALA A 1 100 ? 7.321 5.698 -9.397 1.00 82.38 100 ALA A C 1
ATOM 745 O O . ALA A 1 100 ? 6.903 5.500 -8.254 1.00 82.38 100 ALA A O 1
ATOM 746 N N . LYS A 1 101 ? 7.990 6.809 -9.740 1.00 85.81 101 LYS A N 1
ATOM 747 C CA . LYS A 1 101 ? 8.167 7.955 -8.833 1.00 85.81 101 LYS A CA 1
ATOM 748 C C . LYS A 1 101 ? 6.843 8.633 -8.497 1.00 85.81 101 LYS A C 1
ATOM 750 O O . LYS A 1 101 ? 6.736 9.253 -7.442 1.00 85.81 101 LYS A O 1
ATOM 755 N N . ILE A 1 102 ? 5.851 8.511 -9.377 1.00 89.88 102 ILE A N 1
ATOM 756 C CA . ILE A 1 102 ? 4.496 9.006 -9.157 1.00 89.88 102 ILE A CA 1
ATOM 757 C C . ILE A 1 102 ? 3.697 7.882 -8.480 1.00 89.88 102 ILE A C 1
ATOM 759 O O . ILE A 1 102 ? 3.551 6.807 -9.071 1.00 89.88 102 ILE A O 1
ATOM 763 N N . PRO A 1 103 ? 3.191 8.084 -7.249 1.00 91.38 103 PRO A N 1
ATOM 764 C CA . PRO A 1 103 ? 2.342 7.096 -6.597 1.00 91.38 103 PRO A CA 1
ATOM 765 C C . PRO A 1 103 ? 1.076 6.836 -7.418 1.00 91.38 103 PRO A C 1
ATOM 767 O O . PRO A 1 103 ? 0.456 7.765 -7.936 1.00 91.38 103 PRO A O 1
ATOM 770 N N . GLU A 1 104 ? 0.691 5.568 -7.544 1.00 90.56 104 GLU A N 1
ATOM 771 C CA . GLU A 1 104 ? -0.525 5.205 -8.267 1.00 90.56 104 GLU A CA 1
ATOM 772 C C . GLU A 1 104 ? -1.747 5.392 -7.360 1.00 90.56 104 GLU A C 1
ATOM 774 O O . GLU A 1 104 ? -1.764 4.815 -6.269 1.00 90.56 104 GLU A O 1
ATOM 779 N N . PRO A 1 105 ? -2.792 6.113 -7.794 1.00 93.81 105 PRO A N 1
ATOM 780 C CA . PRO A 1 105 ? -4.036 6.173 -7.042 1.00 93.81 105 PRO A CA 1
ATOM 781 C C . PRO A 1 105 ? -4.701 4.793 -7.016 1.00 93.81 105 PRO A C 1
ATOM 783 O O . PRO A 1 105 ? -4.728 4.088 -8.028 1.00 93.81 105 PRO A O 1
ATOM 786 N N . ARG A 1 106 ? -5.231 4.423 -5.852 1.00 94.00 106 ARG A N 1
ATOM 787 C CA . ARG A 1 106 ? -5.929 3.165 -5.575 1.00 94.00 106 ARG A CA 1
ATOM 788 C C . ARG A 1 106 ? -7.152 3.415 -4.714 1.00 94.00 106 ARG A C 1
ATOM 790 O O . ARG A 1 106 ? -7.135 4.287 -3.849 1.00 94.00 106 ARG A O 1
ATOM 797 N N . ALA A 1 107 ? -8.179 2.595 -4.901 1.00 93.94 107 ALA A N 1
ATOM 798 C CA . ALA A 1 107 ? -9.273 2.487 -3.946 1.00 93.94 107 ALA A CA 1
ATOM 799 C C . ALA A 1 107 ? -9.070 1.227 -3.099 1.00 93.94 107 ALA A C 1
ATOM 801 O O . ALA A 1 107 ? -8.922 0.132 -3.633 1.00 93.94 107 ALA A O 1
ATOM 802 N N . LEU A 1 108 ? -9.049 1.382 -1.777 1.00 94.00 108 LEU A N 1
ATOM 803 C CA . LEU A 1 108 ? -8.811 0.306 -0.821 1.00 94.00 108 LEU A CA 1
ATOM 804 C C . LEU A 1 108 ? -10.072 0.032 -0.006 1.00 94.00 108 LEU A C 1
ATOM 806 O O . LEU A 1 108 ? -10.529 0.893 0.744 1.00 94.00 108 LEU A O 1
ATOM 810 N N . THR A 1 109 ? -10.592 -1.190 -0.073 1.00 93.44 109 THR A N 1
ATOM 811 C CA . THR A 1 109 ? -11.632 -1.670 0.837 1.00 93.44 109 THR A CA 1
ATOM 812 C C . THR A 1 109 ? -10.997 -2.368 2.032 1.00 93.44 109 THR A C 1
ATOM 814 O O . THR A 1 109 ? -10.273 -3.352 1.891 1.00 93.44 109 THR A O 1
ATOM 817 N N . ILE A 1 110 ? -11.297 -1.883 3.234 1.00 90.00 110 ILE A N 1
ATOM 818 C CA . ILE A 1 110 ? -10.764 -2.410 4.491 1.00 90.00 110 ILE A CA 1
ATOM 819 C C . ILE A 1 110 ? -11.906 -2.763 5.443 1.00 90.00 110 ILE A C 1
ATOM 821 O O . ILE A 1 110 ? -12.834 -1.978 5.655 1.00 90.00 110 ILE A O 1
ATOM 825 N N . ALA A 1 111 ? -11.823 -3.954 6.035 1.00 87.31 111 ALA A N 1
ATOM 826 C CA . ALA A 1 111 ? -12.718 -4.395 7.094 1.00 87.31 111 ALA A CA 1
ATOM 827 C C . ALA A 1 111 ? -12.009 -4.248 8.443 1.00 87.31 111 ALA A C 1
ATOM 829 O O . ALA A 1 111 ? -11.065 -4.978 8.746 1.00 87.31 111 ALA A O 1
ATOM 830 N N . PHE A 1 112 ? -12.472 -3.319 9.277 1.00 84.25 112 PHE A N 1
ATOM 831 C CA . PHE A 1 112 ? -11.881 -3.063 10.586 1.00 84.25 112 PHE A CA 1
ATOM 832 C C . PHE A 1 112 ? -12.949 -3.021 11.678 1.00 84.25 112 PHE A C 1
ATOM 834 O O . PHE A 1 112 ? -13.911 -2.257 11.597 1.00 84.25 112 PHE A O 1
ATOM 841 N N . LYS A 1 113 ? -12.792 -3.882 12.696 1.00 83.00 113 LYS A N 1
ATOM 842 C CA . LYS A 1 113 ? -13.744 -4.066 13.810 1.00 83.00 113 LYS A CA 1
ATOM 843 C C . LYS A 1 113 ? -15.209 -4.232 13.360 1.00 83.00 113 LYS A C 1
ATOM 845 O O . LYS A 1 113 ? -16.125 -3.717 13.990 1.00 83.00 113 LYS A O 1
ATOM 850 N N . GLY A 1 114 ? -15.430 -4.963 12.265 1.00 83.81 114 GLY A N 1
ATOM 851 C CA . GLY A 1 114 ? -16.767 -5.238 11.719 1.00 83.81 114 GLY A CA 1
ATOM 852 C C . GLY A 1 114 ? -17.367 -4.112 10.872 1.00 83.81 114 GLY A C 1
ATOM 853 O O . GLY A 1 114 ? -18.481 -4.262 10.381 1.00 83.81 114 GLY A O 1
ATOM 854 N N . ILE A 1 115 ? -16.641 -3.011 10.668 1.00 87.81 115 ILE A N 1
ATOM 855 C CA . ILE A 1 115 ? -17.036 -1.914 9.783 1.00 87.81 115 ILE A CA 1
ATOM 856 C C . ILE A 1 115 ? -16.175 -1.979 8.523 1.00 87.81 115 ILE A C 1
ATOM 858 O O . ILE A 1 115 ? -14.948 -2.055 8.609 1.00 87.81 115 ILE A O 1
ATOM 862 N N . ILE A 1 116 ? -16.825 -1.936 7.362 1.00 90.19 116 ILE A N 1
ATOM 863 C CA . ILE A 1 116 ? -16.170 -1.946 6.053 1.00 90.19 116 ILE A CA 1
ATOM 864 C C . ILE A 1 116 ? -16.240 -0.538 5.470 1.00 90.19 116 ILE A C 1
ATOM 866 O O . ILE A 1 116 ? -17.319 0.054 5.419 1.00 90.19 116 ILE A O 1
ATOM 870 N N . ARG A 1 117 ? -15.099 -0.001 5.034 1.00 90.94 117 ARG A N 1
ATOM 871 C CA . ARG A 1 117 ? -15.028 1.274 4.307 1.00 90.94 117 ARG A CA 1
ATOM 872 C C . ARG A 1 117 ? -14.134 1.143 3.083 1.00 90.94 117 ARG A C 1
ATOM 874 O O . ARG A 1 117 ? -13.188 0.358 3.093 1.00 90.94 117 ARG A O 1
ATOM 881 N N . THR A 1 118 ? -14.435 1.950 2.072 1.00 93.81 118 THR A N 1
ATOM 882 C CA . THR A 1 118 ? -13.549 2.193 0.932 1.00 93.81 118 THR A CA 1
ATOM 883 C C . THR A 1 118 ? -12.845 3.524 1.146 1.00 93.81 118 THR A C 1
ATOM 885 O O . THR A 1 118 ? -13.486 4.504 1.524 1.00 93.81 118 THR A O 1
ATOM 888 N N . LEU A 1 119 ? -11.531 3.532 0.960 1.00 93.69 119 LEU A N 1
ATOM 889 C CA . LEU A 1 119 ? -10.654 4.670 1.194 1.00 93.69 119 LEU A CA 1
ATOM 890 C C . LEU A 1 119 ? -9.804 4.917 -0.045 1.00 93.69 119 LEU A C 1
ATOM 892 O O . LEU A 1 119 ? -9.385 3.965 -0.702 1.00 93.69 119 LEU A O 1
ATOM 896 N N . ASP A 1 120 ? -9.495 6.180 -0.303 1.00 95.69 120 ASP A N 1
ATOM 897 C CA . ASP A 1 120 ? -8.471 6.530 -1.277 1.00 95.69 120 ASP A CA 1
ATOM 898 C C . ASP A 1 120 ? -7.089 6.187 -0.713 1.00 95.69 120 ASP A C 1
ATOM 900 O O . ASP A 1 120 ? -6.798 6.382 0.475 1.00 95.69 120 ASP A O 1
ATOM 904 N N . ALA A 1 121 ? -6.231 5.652 -1.570 1.00 95.38 121 ALA A N 1
ATOM 905 C CA . ALA A 1 121 ? -4.883 5.246 -1.231 1.00 95.38 121 ALA A CA 1
ATOM 906 C C . ALA A 1 121 ? -3.910 5.502 -2.387 1.00 95.38 121 ALA A C 1
ATOM 908 O O . ALA A 1 121 ? -4.297 5.657 -3.541 1.00 95.38 121 ALA A O 1
ATOM 909 N N . GLU A 1 122 ? -2.626 5.522 -2.060 1.00 95.50 122 GLU A N 1
ATOM 910 C CA . GLU A 1 122 ? -1.517 5.701 -2.988 1.00 95.50 122 GLU A CA 1
ATOM 911 C C . GLU A 1 122 ? -0.612 4.467 -2.915 1.00 95.50 122 GLU A C 1
ATOM 913 O O . GLU A 1 122 ? -0.044 4.162 -1.864 1.00 95.50 122 GLU A O 1
ATOM 918 N N . TYR A 1 123 ? -0.476 3.731 -4.020 1.00 92.88 123 TYR A N 1
ATOM 919 C CA . TYR A 1 123 ? 0.483 2.635 -4.125 1.00 92.88 123 TYR A CA 1
ATOM 920 C C . TYR A 1 123 ? 1.844 3.161 -4.579 1.00 92.88 123 TYR A C 1
ATOM 922 O O . TYR A 1 123 ? 1.985 3.754 -5.651 1.00 92.88 123 TYR A O 1
ATOM 930 N N . HIS A 1 124 ? 2.864 2.909 -3.766 1.00 90.44 124 HIS A N 1
ATOM 931 C CA . HIS A 1 124 ? 4.220 3.373 -4.004 1.00 90.44 124 HIS A CA 1
ATOM 932 C C . HIS A 1 124 ? 5.077 2.245 -4.581 1.00 90.44 124 HIS A C 1
ATOM 934 O O . HIS A 1 124 ? 5.327 1.229 -3.936 1.00 90.44 124 HIS A O 1
ATOM 940 N N . ARG A 1 125 ? 5.591 2.451 -5.795 1.00 84.25 125 ARG A N 1
ATOM 941 C CA . ARG A 1 125 ? 6.515 1.517 -6.465 1.00 84.25 125 ARG A CA 1
ATOM 942 C C . ARG A 1 125 ? 7.976 1.953 -6.390 1.00 84.25 125 ARG A C 1
ATOM 944 O O . ARG A 1 125 ? 8.853 1.221 -6.832 1.00 84.25 125 ARG A O 1
ATOM 951 N N . HIS A 1 126 ? 8.243 3.133 -5.838 1.00 82.56 126 HIS A N 1
ATOM 952 C CA . HIS A 1 126 ? 9.570 3.734 -5.773 1.00 82.56 126 HIS A CA 1
ATOM 953 C C . HIS A 1 126 ? 9.794 4.452 -4.432 1.00 82.56 126 HIS A C 1
ATOM 955 O O . HIS A 1 126 ? 8.846 4.888 -3.775 1.00 82.56 126 HIS A O 1
ATOM 961 N N . GLY A 1 127 ? 11.063 4.613 -4.048 1.00 82.44 127 GLY A N 1
ATOM 962 C CA . GLY A 1 127 ? 11.476 5.338 -2.847 1.00 82.44 127 GLY A CA 1
ATOM 963 C C . GLY A 1 127 ? 11.317 4.538 -1.552 1.00 82.44 127 GLY A C 1
ATOM 964 O O . GLY A 1 127 ? 11.236 3.313 -1.558 1.00 82.44 127 GLY A O 1
ATOM 965 N N . TRP A 1 128 ? 11.287 5.249 -0.422 1.00 82.75 128 TRP A N 1
ATOM 966 C CA . TRP A 1 128 ? 11.247 4.645 0.919 1.00 82.75 128 TRP A CA 1
ATOM 967 C C . TRP A 1 128 ? 9.985 3.805 1.182 1.00 82.75 128 TRP A C 1
ATOM 969 O O . TRP A 1 128 ? 10.042 2.815 1.902 1.00 82.75 128 TRP A O 1
ATOM 979 N N . LEU A 1 129 ? 8.865 4.170 0.552 1.00 84.81 129 LEU A N 1
ATOM 980 C CA . LEU A 1 129 ? 7.580 3.473 0.647 1.00 84.81 129 LEU A CA 1
ATOM 981 C C . LEU A 1 129 ? 7.399 2.393 -0.431 1.00 84.81 129 LEU A C 1
ATOM 983 O O . LEU A 1 129 ? 6.272 1.967 -0.671 1.00 84.81 129 LEU A O 1
ATOM 987 N N . ARG A 1 130 ? 8.463 1.951 -1.112 1.00 85.88 130 ARG A N 1
ATOM 988 C CA . ARG A 1 130 ? 8.336 0.933 -2.163 1.00 85.88 130 ARG A CA 1
ATOM 989 C C . ARG A 1 130 ? 7.588 -0.308 -1.657 1.00 85.88 130 ARG A C 1
ATOM 991 O O . ARG A 1 130 ? 7.882 -0.823 -0.583 1.00 85.88 130 ARG A O 1
ATOM 998 N N . ASP A 1 131 ? 6.655 -0.781 -2.477 1.00 84.62 131 ASP A N 1
ATOM 999 C CA . ASP A 1 131 ? 5.773 -1.925 -2.223 1.00 84.62 131 ASP A CA 1
ATOM 1000 C C . ASP A 1 131 ? 4.830 -1.749 -1.032 1.00 84.62 131 ASP A C 1
ATOM 1002 O O . ASP A 1 131 ? 4.322 -2.716 -0.455 1.00 84.62 131 ASP A O 1
ATOM 1006 N N . THR A 1 132 ? 4.542 -0.493 -0.701 1.00 89.94 132 THR A N 1
ATOM 1007 C CA . THR A 1 132 ? 3.550 -0.144 0.306 1.00 89.94 132 THR A CA 1
ATOM 1008 C C . THR A 1 132 ? 2.411 0.659 -0.298 1.00 89.94 132 THR A C 1
ATOM 1010 O O . THR A 1 132 ? 2.573 1.385 -1.283 1.00 89.94 132 THR A O 1
ATOM 1013 N N . LEU A 1 133 ? 1.238 0.511 0.304 1.00 92.19 133 LEU A N 1
ATOM 1014 C CA . LEU A 1 133 ? 0.043 1.263 -0.033 1.00 92.19 133 LEU A CA 1
ATOM 1015 C C . LEU A 1 133 ? -0.283 2.193 1.129 1.00 92.19 133 LEU A C 1
ATOM 1017 O O . LEU A 1 133 ? -0.529 1.754 2.252 1.00 92.19 133 LEU A O 1
ATOM 1021 N N . ARG A 1 134 ? -0.241 3.494 0.871 1.00 93.44 134 ARG A N 1
ATOM 1022 C CA . ARG A 1 134 ? -0.497 4.531 1.863 1.00 93.44 134 ARG A CA 1
ATOM 1023 C C . ARG A 1 134 ? -1.947 4.972 1.763 1.00 93.44 134 ARG A C 1
ATOM 1025 O O . ARG A 1 134 ? -2.379 5.425 0.713 1.00 93.44 134 ARG A O 1
ATOM 1032 N N . ILE A 1 135 ? -2.689 4.895 2.858 1.00 92.88 135 ILE A N 1
ATOM 1033 C CA . ILE A 1 135 ? -4.047 5.443 2.918 1.00 92.88 135 ILE A CA 1
ATOM 1034 C C . ILE A 1 135 ? -3.969 6.973 2.933 1.00 92.88 135 ILE A C 1
ATOM 1036 O O . ILE A 1 135 ? -3.207 7.555 3.711 1.00 92.88 135 ILE A O 1
ATOM 1040 N N . VAL A 1 136 ? -4.765 7.621 2.081 1.00 90.88 136 VAL A N 1
ATOM 1041 C CA . VAL A 1 136 ? -4.859 9.081 2.012 1.00 90.88 136 VAL A CA 1
ATOM 1042 C C . VAL A 1 136 ? -5.649 9.600 3.217 1.00 90.88 136 VAL A C 1
ATOM 1044 O O . VAL A 1 136 ? -6.695 9.070 3.594 1.00 90.88 136 VAL A O 1
ATOM 1047 N N . GLY A 1 137 ? -5.135 10.663 3.838 1.00 88.75 137 GLY A N 1
ATOM 1048 C CA . GLY A 1 137 ? -5.723 11.267 5.031 1.00 88.75 137 GLY A CA 1
ATOM 1049 C C . GLY A 1 137 ? -5.413 10.510 6.326 1.00 88.75 137 GLY A C 1
ATOM 1050 O O . GLY A 1 137 ? -4.411 9.804 6.443 1.00 88.75 137 GLY A O 1
ATOM 1051 N N . TYR A 1 138 ? -6.268 10.710 7.331 1.00 90.88 138 TYR A N 1
ATOM 1052 C CA . TYR A 1 138 ? -6.086 10.156 8.677 1.00 90.88 138 TYR A CA 1
ATOM 1053 C C . TYR A 1 138 ? -7.400 9.556 9.211 1.00 90.88 138 TYR A C 1
ATOM 1055 O O . TYR A 1 138 ? -8.009 10.114 10.128 1.00 90.88 138 TYR A O 1
ATOM 1063 N N . PRO A 1 139 ? -7.898 8.460 8.607 1.00 91.12 139 PRO A N 1
ATOM 1064 C CA . PRO A 1 139 ? -9.244 7.955 8.871 1.00 91.12 139 PRO A CA 1
ATOM 1065 C C . PRO A 1 139 ? -9.347 7.099 10.139 1.00 91.12 139 PRO A C 1
ATOM 1067 O O . PRO A 1 139 ? -10.441 6.643 10.471 1.00 91.12 139 PRO A O 1
ATOM 1070 N N . PHE A 1 140 ? 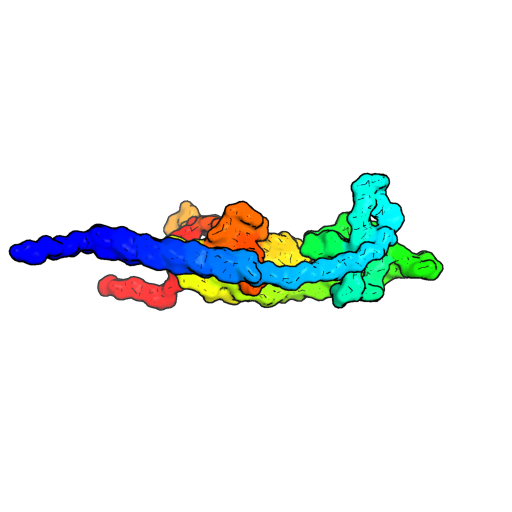-8.241 6.851 10.842 1.00 91.94 140 PHE A N 1
ATOM 1071 C CA . PHE A 1 140 ? -8.218 5.998 12.026 1.00 91.94 140 PHE A CA 1
ATOM 1072 C C . PHE A 1 140 ? -8.098 6.809 13.309 1.00 91.94 140 PHE A C 1
ATOM 1074 O O . PHE A 1 140 ? -7.367 7.795 13.368 1.00 91.94 140 PHE A O 1
ATOM 1081 N N . ARG A 1 141 ? -8.782 6.344 14.353 1.00 93.00 141 ARG A N 1
ATOM 1082 C CA . ARG A 1 141 ? -8.563 6.766 15.735 1.00 93.00 141 ARG A CA 1
ATOM 1083 C C . ARG A 1 141 ? -7.476 5.892 16.338 1.00 93.00 141 ARG A C 1
ATOM 1085 O O . ARG A 1 141 ? -7.573 4.664 16.281 1.00 93.00 141 ARG A O 1
ATOM 1092 N N . ALA A 1 142 ? -6.469 6.528 16.918 1.00 93.12 142 ALA A N 1
ATOM 1093 C CA . ALA A 1 142 ? -5.373 5.847 17.585 1.00 93.12 142 ALA A CA 1
ATOM 1094 C C . ALA A 1 142 ? -5.107 6.446 18.968 1.00 93.12 142 ALA A C 1
ATOM 1096 O O . ALA A 1 142 ? -5.276 7.649 19.173 1.00 93.12 142 ALA A O 1
ATOM 1097 N N . GLU A 1 143 ? -4.712 5.589 19.902 1.00 93.81 143 GLU A N 1
ATOM 1098 C CA . GLU A 1 143 ? -4.387 5.929 21.287 1.00 93.81 143 GLU A CA 1
ATOM 1099 C C . GLU A 1 143 ? -2.867 5.816 21.485 1.00 93.81 143 GLU A C 1
ATOM 1101 O O . GLU A 1 143 ? -2.321 4.726 21.296 1.00 93.81 143 GLU A O 1
ATOM 1106 N N . PRO A 1 144 ? -2.175 6.932 21.774 1.00 92.12 144 PRO A N 1
ATOM 1107 C CA . PRO A 1 144 ? -0.742 6.951 22.057 1.00 92.12 144 PRO A CA 1
ATOM 1108 C C . PRO A 1 144 ? -0.349 6.130 23.287 1.00 92.12 144 PRO A C 1
ATOM 1110 O O . PRO A 1 144 ? -1.041 6.147 24.306 1.00 92.12 144 PRO A O 1
ATOM 1113 N N . ASP A 1 145 ? 0.817 5.487 23.224 1.00 86.88 145 ASP A N 1
ATOM 1114 C CA . ASP A 1 145 ? 1.341 4.669 24.330 1.00 86.88 145 ASP A CA 1
ATOM 1115 C C . ASP A 1 145 ? 1.746 5.510 25.561 1.00 86.88 145 ASP A C 1
ATOM 1117 O O . ASP A 1 145 ? 1.843 4.998 26.676 1.00 86.88 145 ASP A O 1
ATOM 1121 N N . ASP A 1 146 ? 1.970 6.814 25.374 1.00 85.56 146 ASP A N 1
ATOM 1122 C CA . ASP A 1 146 ? 2.361 7.769 26.419 1.00 85.56 146 ASP A CA 1
ATOM 1123 C C . ASP A 1 146 ? 1.173 8.328 27.229 1.00 85.56 146 ASP A C 1
ATOM 1125 O O . ASP A 1 146 ? 1.358 9.178 28.102 1.00 85.56 146 ASP A O 1
ATOM 1129 N N . GLY A 1 147 ? -0.048 7.858 26.946 1.00 83.31 147 GLY A N 1
ATOM 1130 C CA . GLY A 1 147 ? -1.275 8.303 27.608 1.00 83.31 147 GLY A CA 1
ATOM 1131 C C . GLY A 1 147 ? -1.775 9.676 27.154 1.00 83.31 147 GLY A C 1
ATOM 1132 O O . GLY A 1 147 ? -2.729 10.200 27.733 1.00 83.31 147 GLY A O 1
ATOM 1133 N N . SER A 1 148 ? -1.158 10.276 26.131 1.00 86.94 148 SER A N 1
ATOM 1134 C CA . SER A 1 148 ? -1.666 11.506 25.531 1.00 86.94 148 SER A CA 1
ATOM 1135 C C . SER A 1 148 ? -3.008 11.275 24.808 1.00 86.94 148 SER A C 1
ATOM 1137 O O . SER A 1 148 ? -3.384 10.135 24.519 1.00 86.94 148 SER A O 1
ATOM 1139 N N . PRO A 1 149 ? -3.792 12.341 24.540 1.00 88.19 149 PRO A N 1
ATOM 1140 C CA . PRO A 1 149 ? -5.120 12.193 23.956 1.00 88.19 149 PRO A CA 1
ATOM 1141 C C . PRO A 1 149 ? -5.103 11.456 22.617 1.00 88.19 149 PRO A C 1
ATOM 1143 O O . PRO A 1 149 ? -4.237 11.695 21.770 1.00 88.19 149 PRO A O 1
ATOM 1146 N N . ALA A 1 150 ? -6.122 10.618 22.411 1.00 89.19 150 ALA A N 1
ATOM 1147 C CA . ALA A 1 150 ? -6.337 9.933 21.147 1.00 89.19 150 ALA A CA 1
ATOM 1148 C C . ALA A 1 150 ? -6.379 10.926 19.978 1.00 89.19 150 ALA A C 1
ATOM 1150 O O . ALA A 1 150 ? -6.887 12.044 20.094 1.00 89.19 150 ALA A O 1
ATOM 1151 N N . GLY A 1 151 ? -5.869 10.498 18.830 1.00 90.81 151 GLY A N 1
ATOM 1152 C CA . GLY A 1 151 ? -5.768 11.343 17.651 1.00 90.81 151 GLY A CA 1
ATOM 1153 C C . GLY A 1 151 ? -6.062 10.602 16.362 1.00 90.81 151 GLY A C 1
ATOM 1154 O O . GLY A 1 151 ? -6.244 9.382 16.332 1.00 90.81 151 GLY A O 1
ATOM 1155 N N . ARG A 1 152 ? -6.107 11.382 15.283 1.00 93.12 152 ARG A N 1
ATOM 1156 C CA . ARG A 1 152 ? -6.193 10.857 13.927 1.00 93.12 152 ARG A CA 1
ATOM 1157 C C . ARG A 1 152 ? -4.858 10.259 13.520 1.00 93.12 152 ARG A C 1
ATOM 1159 O O . ARG A 1 152 ? -3.811 10.856 13.765 1.00 93.12 152 ARG A O 1
ATOM 1166 N N . CYS A 1 153 ? -4.909 9.126 12.838 1.00 90.38 153 CYS A N 1
ATOM 1167 C CA . CYS A 1 153 ? -3.737 8.450 12.317 1.00 90.38 153 CYS A CA 1
ATOM 1168 C C . CYS A 1 153 ? -3.959 8.003 10.867 1.00 90.38 153 CYS A C 1
ATOM 1170 O O . CYS A 1 153 ? -5.050 7.565 10.493 1.00 90.38 153 CYS A O 1
ATOM 1172 N N . GLY A 1 154 ? -2.910 8.136 10.054 1.00 86.62 154 GLY A N 1
ATOM 1173 C CA . GLY A 1 154 ? -2.825 7.548 8.720 1.00 86.62 154 GLY A CA 1
ATOM 1174 C C . GLY A 1 154 ? -2.325 6.109 8.816 1.00 86.62 154 GLY A C 1
ATOM 1175 O O . GLY A 1 154 ? -2.021 5.618 9.902 1.00 86.62 154 GLY A O 1
ATOM 1176 N N . MET A 1 155 ? -2.225 5.413 7.692 1.00 88.56 155 MET A N 1
ATOM 1177 C CA . MET A 1 155 ? -1.760 4.029 7.696 1.00 88.56 155 MET A CA 1
ATOM 1178 C C . MET A 1 155 ? -1.004 3.719 6.413 1.00 88.56 155 MET A C 1
ATOM 1180 O O . MET A 1 155 ? -1.360 4.196 5.336 1.00 88.56 155 MET A O 1
ATOM 1184 N N . VAL A 1 156 ? 0.036 2.905 6.554 1.00 90.31 156 VAL A N 1
ATOM 1185 C CA . VAL A 1 156 ? 0.804 2.337 5.450 1.00 90.31 156 VAL A CA 1
ATOM 1186 C C . VAL A 1 156 ? 0.662 0.826 5.543 1.00 90.31 156 VAL A C 1
ATOM 1188 O O . VAL A 1 156 ? 0.893 0.245 6.602 1.00 90.31 156 VAL A O 1
ATOM 1191 N N . LEU A 1 157 ? 0.238 0.205 4.452 1.00 90.56 157 LEU A N 1
ATOM 1192 C CA . LEU A 1 157 ? -0.018 -1.221 4.363 1.00 90.56 157 LEU A CA 1
ATOM 1193 C C . LEU A 1 157 ? 1.063 -1.876 3.514 1.00 90.56 157 LEU A C 1
ATOM 1195 O O . LEU A 1 157 ? 1.520 -1.312 2.520 1.00 90.56 157 LEU A O 1
ATOM 1199 N N . THR A 1 158 ? 1.435 -3.095 3.880 1.00 88.88 158 THR A N 1
ATOM 1200 C CA . THR A 1 158 ? 2.339 -3.935 3.093 1.00 88.88 158 THR A CA 1
ATOM 1201 C C . THR A 1 158 ? 1.535 -4.976 2.331 1.00 88.88 158 THR A C 1
ATOM 1203 O O . THR A 1 158 ? 0.561 -5.533 2.850 1.00 88.88 158 THR A O 1
ATOM 1206 N N . ARG A 1 159 ? 1.914 -5.241 1.078 1.00 85.50 159 ARG A N 1
ATOM 1207 C CA . ARG A 1 159 ? 1.246 -6.272 0.279 1.00 85.50 159 ARG A CA 1
ATOM 1208 C C . ARG A 1 159 ? 1.447 -7.631 0.954 1.00 85.50 159 ARG A C 1
ATOM 1210 O O . ARG A 1 159 ? 2.563 -7.980 1.332 1.00 85.50 159 ARG A O 1
ATOM 1217 N N . SER A 1 160 ? 0.374 -8.403 1.117 1.00 79.25 160 SER A N 1
ATOM 1218 C CA . SER A 1 160 ? 0.419 -9.712 1.773 1.00 79.25 160 SER A CA 1
ATOM 1219 C C . SER A 1 160 ? -0.530 -10.690 1.087 1.00 79.25 160 SER A C 1
ATOM 1221 O O . SER A 1 160 ? -1.740 -10.486 1.153 1.00 79.25 160 SER A O 1
ATOM 1223 N N . PRO A 1 161 ? -0.036 -11.783 0.474 1.00 69.62 161 PRO A N 1
ATOM 1224 C CA . PRO A 1 161 ? -0.889 -12.756 -0.216 1.00 69.62 161 PRO A CA 1
ATOM 1225 C C . PRO A 1 161 ? -1.702 -13.642 0.744 1.00 69.62 161 PRO A C 1
ATOM 1227 O O . PRO A 1 161 ? -2.616 -14.346 0.322 1.00 69.62 161 PRO A O 1
ATOM 1230 N N . VAL A 1 162 ? -1.361 -13.632 2.036 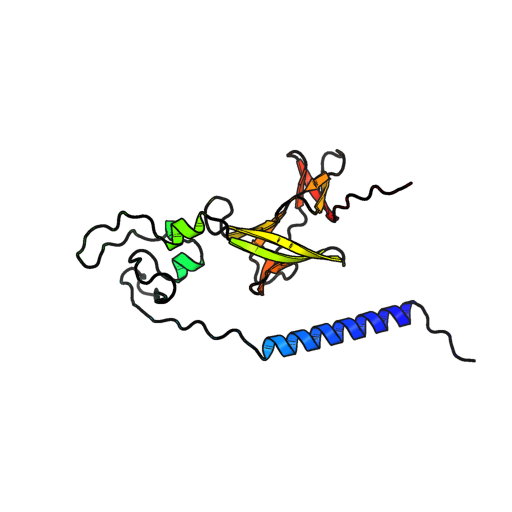1.00 69.12 162 VAL A N 1
ATOM 1231 C CA . VAL A 1 162 ? -1.952 -14.516 3.053 1.00 69.12 162 VAL A CA 1
ATOM 1232 C C . VAL A 1 162 ? -3.004 -13.787 3.891 1.00 69.12 162 VAL A C 1
ATOM 1234 O O . VAL A 1 162 ? -4.016 -14.375 4.267 1.00 69.12 162 VAL A O 1
ATOM 1237 N N . MET A 1 163 ? -2.793 -12.499 4.174 1.00 65.25 163 MET A N 1
ATOM 1238 C CA . MET A 1 163 ? -3.656 -11.719 5.060 1.00 65.25 163 MET A CA 1
ATOM 1239 C C . MET A 1 163 ? -4.642 -10.877 4.250 1.00 65.25 163 MET A C 1
ATOM 1241 O O . MET A 1 163 ? -4.254 -9.937 3.565 1.00 65.25 163 MET A O 1
ATOM 1245 N N . ARG A 1 164 ? -5.937 -11.197 4.357 1.00 63.28 164 ARG A N 1
ATOM 1246 C CA . ARG A 1 164 ? -7.029 -10.493 3.661 1.00 63.28 164 ARG A CA 1
ATOM 1247 C C . ARG A 1 164 ? -7.780 -9.543 4.590 1.00 63.28 164 ARG A C 1
ATOM 1249 O O . ARG A 1 164 ? -8.975 -9.712 4.814 1.00 63.28 164 ARG A O 1
ATOM 1256 N N . THR A 1 165 ? -7.081 -8.583 5.190 1.00 76.38 165 THR A N 1
ATOM 1257 C CA . THR A 1 165 ? -7.746 -7.546 6.003 1.00 76.38 165 THR A CA 1
ATOM 1258 C C . THR A 1 165 ? -8.108 -6.307 5.186 1.00 76.38 165 THR A C 1
ATOM 1260 O O . THR A 1 165 ? -9.084 -5.631 5.518 1.00 76.38 165 THR A O 1
ATOM 1263 N N . ALA A 1 166 ? -7.399 -6.059 4.082 1.00 88.44 166 ALA A N 1
ATOM 1264 C CA . ALA A 1 166 ? -7.777 -5.076 3.076 1.00 88.44 166 ALA A CA 1
ATOM 1265 C C . ALA A 1 166 ? -7.509 -5.591 1.651 1.00 88.44 166 ALA A C 1
ATOM 1267 O O . ALA A 1 166 ? -6.605 -6.404 1.438 1.00 88.44 166 ALA A O 1
ATOM 1268 N N . VAL A 1 167 ? -8.318 -5.128 0.699 1.00 91.12 167 VAL A N 1
ATOM 1269 C CA . VAL A 1 167 ? -8.245 -5.473 -0.728 1.00 91.12 167 VAL A CA 1
ATOM 1270 C C . VAL A 1 167 ? -8.363 -4.189 -1.538 1.00 91.12 167 VAL A C 1
ATOM 1272 O O . VAL A 1 167 ? -9.219 -3.360 -1.227 1.00 91.12 167 VAL A O 1
ATOM 1275 N N . ASP A 1 168 ? -7.500 -3.999 -2.531 1.00 91.81 168 ASP A N 1
ATOM 1276 C CA . ASP A 1 168 ? -7.602 -2.851 -3.434 1.00 91.81 168 ASP A CA 1
ATOM 1277 C C . ASP A 1 168 ? -8.478 -3.132 -4.667 1.00 91.81 168 ASP A C 1
ATOM 1279 O O . ASP A 1 168 ? -8.953 -4.244 -4.897 1.00 91.81 168 ASP A O 1
ATOM 1283 N N . ASP A 1 169 ? -8.700 -2.101 -5.474 1.00 89.94 169 ASP A N 1
ATOM 1284 C CA . ASP A 1 169 ? -9.460 -2.133 -6.725 1.00 89.94 169 ASP A CA 1
ATOM 1285 C C . ASP A 1 169 ? -8.867 -3.033 -7.819 1.00 89.94 169 ASP A C 1
ATOM 1287 O O . ASP A 1 169 ? -9.549 -3.332 -8.800 1.00 89.94 169 ASP A O 1
ATOM 1291 N N . ARG A 1 170 ? -7.626 -3.507 -7.655 1.00 86.38 170 ARG A N 1
ATOM 1292 C CA . ARG A 1 170 ? -7.006 -4.518 -8.522 1.00 86.38 170 ARG A CA 1
ATOM 1293 C C . ARG A 1 170 ? -7.041 -5.923 -7.921 1.00 86.38 170 ARG A C 1
ATOM 1295 O O . ARG A 1 170 ? -6.528 -6.854 -8.538 1.00 86.38 170 ARG A O 1
ATOM 1302 N N . GLY A 1 171 ? -7.672 -6.094 -6.760 1.00 86.62 171 GLY A N 1
ATOM 1303 C CA . GLY A 1 171 ? -7.778 -7.373 -6.065 1.00 86.62 171 GLY A CA 1
ATOM 1304 C C . GLY A 1 171 ? -6.522 -7.757 -5.281 1.00 86.62 171 GLY A C 1
ATOM 1305 O O . GLY A 1 171 ? -6.463 -8.873 -4.757 1.00 86.62 171 GLY A O 1
ATOM 1306 N N . ASP A 1 172 ? -5.530 -6.865 -5.168 1.00 87.31 172 ASP A N 1
ATOM 1307 C CA . ASP A 1 172 ? -4.349 -7.121 -4.350 1.00 87.31 172 ASP A CA 1
ATOM 1308 C C . ASP A 1 172 ? -4.733 -7.098 -2.870 1.00 87.31 172 ASP A C 1
ATOM 1310 O O . ASP A 1 172 ? -5.517 -6.262 -2.415 1.00 87.31 172 ASP A O 1
ATOM 1314 N N . THR A 1 173 ? -4.152 -8.013 -2.099 1.00 90.06 173 THR A N 1
ATOM 1315 C CA . THR A 1 173 ? -4.416 -8.142 -0.666 1.00 90.06 173 THR A CA 1
ATOM 1316 C C . THR A 1 173 ? -3.317 -7.485 0.157 1.00 90.06 173 THR A C 1
ATOM 1318 O O . THR A 1 173 ? -2.120 -7.612 -0.125 1.00 90.06 173 THR A O 1
ATOM 1321 N N . TRP A 1 174 ? -3.736 -6.788 1.208 1.00 90.69 174 TRP A N 1
ATOM 1322 C CA . TRP A 1 174 ? -2.881 -5.919 2.002 1.00 90.69 174 TRP A CA 1
ATOM 1323 C C . TRP A 1 174 ? -2.996 -6.241 3.489 1.00 90.69 174 TRP A C 1
ATOM 1325 O O . TRP A 1 174 ? -4.086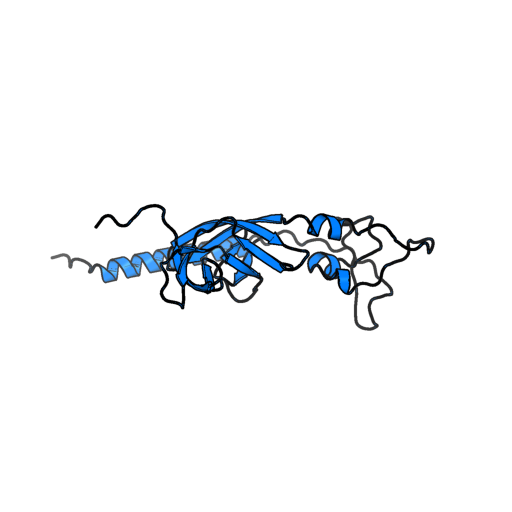 -6.461 4.026 1.00 90.69 174 TRP A O 1
ATOM 1335 N N . GLN A 1 175 ? -1.851 -6.236 4.167 1.00 88.94 175 GLN A N 1
ATOM 1336 C CA . GLN A 1 175 ? -1.782 -6.366 5.610 1.00 88.94 175 GLN A CA 1
ATOM 1337 C C . GLN A 1 175 ? -2.046 -5.010 6.261 1.00 88.94 175 GLN A C 1
ATOM 1339 O O . GLN A 1 175 ? -1.324 -4.042 6.042 1.00 88.94 175 GLN A O 1
ATOM 1344 N N . VAL A 1 176 ? -3.068 -4.983 7.110 1.00 85.62 176 VAL A N 1
ATOM 1345 C CA . VAL A 1 176 ? -3.422 -3.847 7.968 1.00 85.62 176 VAL A CA 1
ATOM 1346 C C . VAL A 1 176 ? -2.635 -3.939 9.282 1.00 85.62 176 VAL A C 1
ATOM 1348 O O . VAL A 1 176 ? -2.957 -4.802 10.108 1.00 85.62 176 VAL A O 1
ATOM 1351 N N . PRO A 1 177 ? -1.618 -3.092 9.519 1.00 82.81 177 PRO A N 1
ATOM 1352 C CA . PRO A 1 177 ? -0.994 -2.993 10.832 1.00 82.81 177 PRO A CA 1
ATOM 1353 C C . PRO A 1 177 ? -1.942 -2.280 11.807 1.00 82.81 177 PRO A C 1
ATOM 1355 O O . PRO A 1 177 ? -2.521 -1.248 11.485 1.00 82.81 177 PRO A O 1
ATOM 1358 N N . LEU A 1 178 ? -2.091 -2.806 13.027 1.00 85.88 178 LEU A N 1
ATOM 1359 C CA . LEU A 1 178 ? -2.898 -2.176 14.089 1.00 85.88 178 LEU A CA 1
ATOM 1360 C C . LEU A 1 178 ? -2.110 -1.130 14.893 1.00 85.88 178 LEU A C 1
ATOM 1362 O O . LEU A 1 178 ? -2.405 -0.869 16.058 1.00 85.88 178 LEU A O 1
ATOM 1366 N N . LEU A 1 179 ? -1.095 -0.550 14.259 1.00 85.31 179 LEU A N 1
ATOM 1367 C CA . LEU A 1 179 ? -0.168 0.415 14.828 1.00 85.31 179 LEU A CA 1
ATOM 1368 C C . LEU A 1 179 ? -0.066 1.608 13.886 1.00 85.31 179 LEU A C 1
ATOM 1370 O O . LEU A 1 179 ? -0.135 1.463 12.665 1.00 85.31 179 LEU A O 1
ATOM 1374 N N . GLY A 1 180 ? 0.116 2.780 14.470 1.00 85.06 180 GLY A N 1
ATOM 1375 C CA . GLY A 1 180 ? 0.241 4.034 13.760 1.00 85.06 180 GLY A CA 1
ATOM 1376 C C . GLY A 1 180 ? 1.071 5.041 14.544 1.00 85.06 180 GLY A C 1
ATOM 1377 O O . GLY A 1 180 ? 1.751 4.692 15.508 1.00 85.06 180 GLY A O 1
ATOM 1378 N N . SER A 1 181 ? 1.008 6.304 14.129 1.00 84.56 181 SER A N 1
ATOM 1379 C CA . SER A 1 181 ? 1.600 7.404 14.876 1.00 84.56 181 SER A CA 1
ATOM 1380 C C . SER A 1 181 ? 0.648 8.582 15.007 1.00 84.56 181 SER A C 1
ATOM 1382 O O . SER A 1 181 ? 0.025 9.017 14.038 1.00 84.56 181 SER A O 1
ATOM 1384 N N . VAL A 1 182 ? 0.585 9.128 16.218 1.00 86.38 182 VAL A N 1
ATOM 1385 C CA . VAL A 1 182 ? -0.124 10.364 16.543 1.00 86.38 182 VAL A CA 1
ATOM 1386 C C . VAL A 1 182 ? 0.904 11.313 17.140 1.00 86.38 182 VAL A C 1
ATOM 1388 O O . VAL A 1 182 ? 1.552 10.985 18.129 1.00 86.38 182 VAL A O 1
ATOM 1391 N N . ARG A 1 183 ? 1.084 12.488 16.522 1.00 84.50 183 ARG A N 1
ATOM 1392 C CA . ARG A 1 183 ? 2.026 13.531 16.986 1.00 84.50 183 ARG A CA 1
ATOM 1393 C C . ARG A 1 183 ? 3.473 13.042 17.189 1.00 84.50 183 ARG A C 1
ATOM 1395 O O . ARG A 1 183 ? 4.192 13.582 18.019 1.00 84.50 183 ARG A O 1
ATOM 1402 N N . GLY A 1 184 ? 3.909 12.046 16.416 1.00 82.81 184 GLY A N 1
ATOM 1403 C CA . GLY A 1 184 ? 5.263 11.487 16.501 1.00 82.81 184 GLY A CA 1
ATOM 1404 C C . GLY A 1 184 ? 5.437 10.381 17.547 1.00 82.81 184 GLY A C 1
ATOM 1405 O O . GLY A 1 184 ? 6.501 9.770 17.591 1.00 82.81 184 GLY A O 1
ATOM 1406 N N . CYS A 1 185 ? 4.405 10.068 18.333 1.00 85.75 185 CYS A N 1
ATOM 1407 C CA . CYS A 1 185 ? 4.401 8.927 19.246 1.00 85.75 185 CYS A CA 1
ATOM 1408 C C . CYS A 1 185 ? 3.838 7.684 18.554 1.00 85.75 185 CYS A C 1
ATOM 1410 O O . CYS A 1 185 ? 2.990 7.799 17.664 1.00 85.75 185 CYS A O 1
ATOM 1412 N N . SER A 1 186 ? 4.303 6.504 18.970 1.00 88.62 186 SER A N 1
ATOM 1413 C CA . SER A 1 186 ? 3.658 5.229 18.639 1.00 88.62 186 SER A CA 1
ATOM 1414 C C . SER A 1 186 ? 2.250 5.214 19.230 1.00 88.62 186 SER A C 1
ATOM 1416 O O . SER A 1 186 ? 2.039 5.677 20.354 1.00 88.62 186 SER A O 1
ATOM 1418 N N . ALA A 1 187 ? 1.281 4.745 18.448 1.00 89.94 187 ALA A N 1
ATOM 1419 C CA . ALA A 1 187 ? -0.111 4.695 18.861 1.00 89.94 187 ALA A CA 1
ATOM 1420 C C . ALA A 1 187 ? -0.797 3.423 18.355 1.00 89.94 187 ALA A C 1
ATOM 1422 O O . ALA A 1 187 ? -0.656 3.039 17.189 1.00 89.94 187 ALA A O 1
ATOM 1423 N N . ALA A 1 188 ? -1.593 2.798 19.217 1.00 91.94 188 ALA A N 1
ATOM 1424 C CA . ALA A 1 188 ? -2.422 1.657 18.859 1.00 91.94 188 ALA A CA 1
ATOM 1425 C C . ALA A 1 188 ? -3.686 2.130 18.136 1.00 91.94 188 ALA A C 1
ATOM 1427 O O . ALA A 1 188 ? -4.389 3.025 18.607 1.00 91.94 188 ALA A O 1
ATOM 1428 N N . ILE A 1 189 ? -4.016 1.518 16.998 1.00 90.69 189 ILE A N 1
ATOM 1429 C CA . ILE A 1 189 ? -5.225 1.874 16.247 1.00 90.69 189 ILE A CA 1
ATOM 1430 C C . ILE A 1 189 ? -6.442 1.224 16.910 1.00 90.69 189 ILE A C 1
ATOM 1432 O O . ILE A 1 189 ? -6.594 -0.000 16.927 1.00 90.69 189 ILE A O 1
ATOM 1436 N N . THR A 1 190 ? -7.339 2.050 17.447 1.00 91.12 190 THR A N 1
ATOM 1437 C CA . THR A 1 190 ? -8.481 1.598 18.251 1.00 91.12 190 THR A CA 1
ATOM 1438 C C . THR A 1 190 ? -9.812 1.684 17.521 1.00 91.12 190 THR A C 1
ATOM 1440 O O . THR A 1 190 ? -10.758 1.000 17.919 1.00 91.12 190 THR A O 1
ATOM 1443 N N . GLY A 1 191 ? -9.917 2.440 16.431 1.00 90.44 191 GLY A N 1
ATOM 1444 C CA . GLY A 1 191 ? -11.188 2.589 15.731 1.00 90.44 191 GLY A CA 1
ATOM 1445 C C . GLY A 1 191 ? -11.102 3.386 14.442 1.00 90.44 191 GLY A C 1
ATOM 1446 O O . GLY A 1 191 ? -10.036 3.820 14.011 1.00 90.44 191 GLY A O 1
ATOM 1447 N N . TRP A 1 192 ? -12.271 3.595 13.851 1.00 91.00 192 TRP A N 1
ATOM 1448 C CA . TRP A 1 192 ? -12.468 4.609 12.827 1.00 91.00 192 TRP A CA 1
ATOM 1449 C C . TRP A 1 192 ? -12.519 5.982 13.483 1.00 91.00 192 TRP A C 1
ATOM 1451 O O . TRP A 1 192 ? -13.120 6.133 14.544 1.00 91.00 192 TRP A O 1
ATOM 1461 N N . TRP A 1 193 ? -11.899 6.975 12.854 1.00 90.00 193 TRP A N 1
ATOM 1462 C CA . TRP A 1 193 ? -12.136 8.356 13.232 1.00 90.00 193 TRP A CA 1
ATOM 1463 C C . TRP A 1 193 ? -13.529 8.782 12.752 1.00 90.00 193 TRP A C 1
ATOM 1465 O O . TRP A 1 193 ? -13.929 8.485 11.619 1.00 90.00 193 TRP A O 1
ATOM 1475 N N . SER A 1 194 ? -14.256 9.470 13.623 1.00 82.31 194 SER A N 1
ATOM 1476 C CA . SER A 1 194 ? -15.501 10.172 13.329 1.00 82.31 194 SER A CA 1
ATOM 1477 C C . SER A 1 194 ? -15.348 11.612 13.801 1.00 82.31 194 SER A C 1
ATOM 1479 O O . SER A 1 194 ? -14.793 11.854 14.869 1.00 82.31 194 SER A O 1
ATOM 1481 N N . ASP A 1 195 ? -15.818 12.560 12.994 1.00 69.00 195 ASP A N 1
ATOM 1482 C CA . ASP A 1 195 ? -15.883 13.974 13.388 1.00 69.00 195 ASP A CA 1
ATOM 1483 C C . ASP A 1 195 ? -17.057 14.257 14.338 1.00 69.00 195 ASP A C 1
ATOM 1485 O O . ASP A 1 195 ? -17.157 15.350 14.883 1.00 69.00 195 ASP A O 1
ATOM 1489 N N . GLU A 1 196 ? -17.924 13.266 14.556 1.00 56.34 196 GLU A N 1
ATOM 1490 C CA . GLU A 1 196 ? -18.948 13.295 15.595 1.00 56.34 196 GLU A CA 1
ATOM 1491 C C . GLU A 1 196 ? -18.266 13.110 16.957 1.00 56.34 196 GLU A C 1
ATOM 1493 O O . GLU A 1 196 ? -17.781 12.018 17.279 1.00 56.34 196 GLU A O 1
ATOM 1498 N N . GLU A 1 197 ? -18.188 14.196 17.732 1.00 44.69 197 GLU A N 1
ATOM 1499 C CA . GLU A 1 197 ? -17.947 14.114 19.171 1.00 44.69 197 GLU A CA 1
ATOM 1500 C C . GLU A 1 197 ? -19.042 13.233 19.795 1.00 44.69 197 GLU A C 1
ATOM 1502 O O . GLU A 1 197 ? -20.209 13.351 19.409 1.00 44.69 197 GLU A O 1
ATOM 1507 N N . PRO A 1 198 ? -18.710 12.330 20.733 1.00 43.81 198 PRO A N 1
ATOM 1508 C CA . PRO A 1 198 ? -19.740 11.713 21.550 1.00 43.81 198 PRO A CA 1
ATOM 1509 C C . PRO A 1 198 ? -20.431 12.829 22.345 1.00 43.81 198 PRO A C 1
ATOM 1511 O O . PRO A 1 198 ? -19.806 13.451 23.200 1.00 43.81 198 PRO A O 1
ATOM 1514 N N . GLU A 1 199 ? -21.695 13.112 22.024 1.00 38.53 199 GLU A N 1
ATOM 1515 C CA . GLU A 1 199 ? -22.574 13.881 22.904 1.00 38.53 199 GLU A CA 1
ATOM 1516 C C . GLU A 1 199 ? -22.730 13.081 24.210 1.00 38.53 199 GLU A C 1
ATOM 1518 O O . GLU A 1 199 ? -23.305 11.988 24.202 1.00 38.53 199 GLU A O 1
ATOM 1523 N N . ASP A 1 200 ? -22.149 13.600 25.296 1.00 40.28 200 ASP A N 1
ATOM 1524 C CA . ASP A 1 200 ? -22.420 13.184 26.681 1.00 40.28 200 ASP A CA 1
ATOM 1525 C C . ASP A 1 200 ? -23.802 13.680 27.150 1.00 40.28 200 ASP A C 1
ATOM 1527 O O . ASP A 1 200 ? -24.157 14.849 26.858 1.00 40.28 200 ASP A O 1
#

Sequence (200 aa):
MPKKQSTAAKKARAAAREGEKYTAALRREAENPAAPTTYSYVPVDDAGDDHVWARLVENCPGCPCHAARVCANGLWHQASTPAHADGTPYTDPCPCEEAAKIPEPRALTIAFKGIIRTLDAEYHRHGWLRDTLRIVGYPFRAEPDDGSPAGRCGMVLTRSPVMRTAVDDRGDTWQVPLLGSVRGCSAAITGWWSDEEPED

Radius of gyration: 23.56 Å; chains: 1; bounding box: 75×35×59 Å

pLDDT: mean 71.59, std 17.64, range [36.84, 95.69]

Se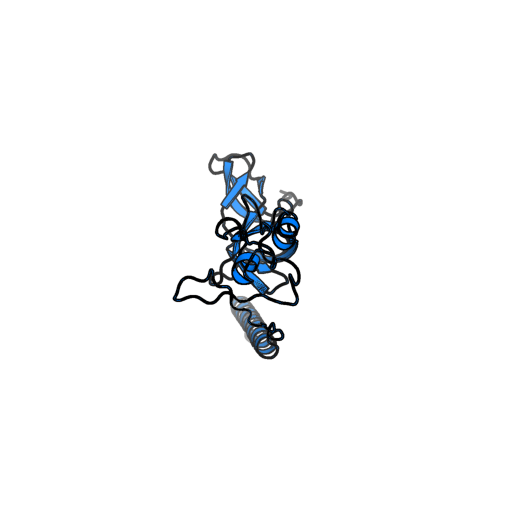condary structure (DSSP, 8-state):
---PPPHHHHHHHHHHHHHHHHHHHHHHHHTSPPPPP-------TTS-TT------TTT-TT-TT--HHHHHTT-GGGSPPPBPTTS-B--SPPHHHHHHTSPEEEEEEEEETTEEEEEEEEEE-SSTTTTEEEESS--EEEEETTSPPPEEE--EEEE-SS--SEEETT--EEE--SEEEETTEEEEEEEE--S-----